Protein AF-A0AAW1PS30-F1 (afdb_monomer_lite)

Structure (mmCIF, N/CA/C/O backbone):
data_AF-A0AAW1PS30-F1
#
_entry.id   AF-A0AAW1PS30-F1
#
loop_
_atom_site.group_PDB
_atom_site.id
_atom_site.type_symbol
_atom_site.label_atom_id
_atom_site.label_alt_id
_atom_site.label_comp_id
_atom_site.label_asym_id
_atom_site.label_entity_id
_atom_site.label_seq_id
_atom_site.pdbx_PDB_ins_code
_atom_site.Cartn_x
_atom_site.Cartn_y
_atom_site.Cartn_z
_atom_site.occupancy
_atom_site.B_iso_or_equiv
_atom_site.auth_seq_id
_atom_site.auth_comp_id
_atom_site.auth_asym_id
_atom_site.auth_atom_id
_atom_site.pdbx_PDB_model_num
ATOM 1 N N . MET A 1 1 ? 12.508 -25.067 -4.349 1.00 28.09 1 MET A N 1
ATOM 2 C CA . MET A 1 1 ? 12.758 -23.838 -5.131 1.00 28.09 1 MET A CA 1
ATOM 3 C C . MET A 1 1 ? 13.519 -22.889 -4.214 1.00 28.09 1 MET A C 1
ATOM 5 O O . MET A 1 1 ? 12.947 -22.448 -3.230 1.00 28.09 1 MET A O 1
ATOM 9 N N . TYR A 1 2 ? 14.825 -22.708 -4.427 1.00 21.11 2 TYR A N 1
ATOM 10 C CA . TYR A 1 2 ? 15.666 -21.838 -3.594 1.00 21.11 2 TYR A CA 1
ATOM 11 C C . TYR A 1 2 ? 15.658 -20.428 -4.192 1.00 21.11 2 TYR A C 1
ATOM 13 O O . TYR A 1 2 ? 16.128 -20.241 -5.312 1.00 21.11 2 TYR A O 1
ATOM 21 N N . LEU A 1 3 ? 15.124 -19.448 -3.461 1.00 23.83 3 LEU A N 1
ATOM 22 C CA . LEU A 1 3 ? 15.340 -18.033 -3.762 1.00 23.83 3 LEU A CA 1
ATOM 23 C C . LEU A 1 3 ? 16.799 -17.713 -3.404 1.00 23.83 3 LEU A C 1
ATOM 25 O O . LEU A 1 3 ? 17.162 -17.628 -2.234 1.00 23.83 3 LEU A O 1
ATOM 29 N N . SER A 1 4 ? 17.657 -17.621 -4.420 1.00 23.92 4 SER A N 1
ATOM 30 C CA . SER A 1 4 ? 19.031 -17.144 -4.270 1.00 23.92 4 SER A CA 1
ATOM 31 C C . SER A 1 4 ? 18.993 -15.650 -3.958 1.00 23.92 4 SER A C 1
ATOM 33 O O . SER A 1 4 ? 18.801 -14.831 -4.855 1.00 23.92 4 SER A O 1
ATOM 35 N N . PHE A 1 5 ? 19.182 -15.294 -2.689 1.00 35.41 5 PHE A N 1
ATOM 36 C CA . PHE A 1 5 ? 19.442 -13.921 -2.273 1.00 35.41 5 PHE A CA 1
ATOM 37 C C . PHE A 1 5 ? 20.763 -13.468 -2.895 1.00 35.41 5 PHE A C 1
ATOM 39 O O . PHE A 1 5 ? 21.781 -14.149 -2.771 1.00 35.41 5 PHE A O 1
ATOM 46 N N . GLY A 1 6 ? 20.736 -12.347 -3.612 1.00 33.53 6 GLY A N 1
ATOM 47 C CA . GLY A 1 6 ? 21.928 -11.774 -4.219 1.00 33.53 6 GLY A CA 1
ATOM 48 C C . GLY A 1 6 ? 22.946 -11.406 -3.145 1.00 33.53 6 GLY A C 1
ATOM 49 O O . GLY A 1 6 ? 22.829 -10.365 -2.508 1.00 33.53 6 GLY A O 1
ATOM 50 N N . VAL A 1 7 ? 23.963 -12.246 -2.959 1.00 33.38 7 VAL A N 1
ATOM 51 C CA . VAL A 1 7 ? 25.237 -11.799 -2.402 1.00 33.38 7 VAL A CA 1
ATOM 52 C C . VAL A 1 7 ? 25.858 -10.928 -3.486 1.00 33.38 7 VAL A C 1
ATOM 54 O O . VAL A 1 7 ? 26.242 -11.431 -4.542 1.00 33.38 7 VAL A O 1
ATOM 57 N N . PHE A 1 8 ? 25.863 -9.614 -3.264 1.00 45.59 8 PHE A N 1
ATOM 58 C CA . PHE A 1 8 ? 26.399 -8.667 -4.232 1.00 45.59 8 PHE A CA 1
ATOM 59 C C . PHE A 1 8 ? 27.866 -8.974 -4.526 1.00 45.59 8 PHE A C 1
ATOM 61 O O . PHE A 1 8 ? 28.671 -9.240 -3.631 1.00 45.59 8 PHE A O 1
ATOM 68 N N . SER A 1 9 ? 28.215 -8.904 -5.804 1.00 41.94 9 SER A N 1
ATOM 69 C CA . SER A 1 9 ? 29.601 -8.960 -6.242 1.00 41.94 9 SER A CA 1
ATOM 70 C C . SER A 1 9 ? 30.354 -7.722 -5.727 1.00 41.94 9 SER A C 1
ATOM 72 O O . SER A 1 9 ? 29.794 -6.622 -5.740 1.00 41.94 9 SER A O 1
ATOM 74 N N . PRO A 1 10 ? 31.649 -7.830 -5.372 1.00 45.53 10 PRO A N 1
ATOM 75 C CA . PRO A 1 10 ? 32.492 -6.674 -5.042 1.00 45.53 10 PRO A CA 1
ATOM 76 C C . PRO A 1 10 ? 32.489 -5.558 -6.109 1.00 45.53 10 PRO A C 1
ATOM 78 O O . PRO A 1 10 ? 32.810 -4.406 -5.811 1.00 45.53 10 PRO A O 1
ATOM 81 N N . ALA A 1 11 ? 32.127 -5.878 -7.358 1.00 47.75 11 ALA A N 1
ATOM 82 C CA . ALA A 1 11 ? 31.963 -4.902 -8.435 1.00 47.75 11 ALA A CA 1
ATOM 83 C C . ALA A 1 11 ? 30.690 -4.042 -8.281 1.00 47.75 11 ALA A C 1
ATOM 85 O O . ALA A 1 11 ? 30.723 -2.844 -8.561 1.00 47.75 11 ALA A O 1
ATOM 86 N N . GLU A 1 12 ? 29.592 -4.619 -7.785 1.00 43.44 12 GLU A N 1
ATOM 87 C CA . GLU A 1 12 ? 28.327 -3.911 -7.535 1.00 43.44 12 GLU A CA 1
ATOM 88 C C . GLU A 1 12 ? 28.461 -2.958 -6.331 1.00 43.44 12 GLU A C 1
ATOM 90 O O . GLU A 1 12 ? 27.918 -1.853 -6.347 1.00 43.44 12 GLU A O 1
ATOM 95 N N . THR A 1 13 ? 29.289 -3.315 -5.340 1.00 48.91 13 THR A N 1
ATOM 96 C CA . THR A 1 13 ? 29.645 -2.444 -4.204 1.00 48.91 13 THR A CA 1
ATOM 97 C C . THR A 1 13 ? 30.442 -1.206 -4.637 1.00 48.91 13 THR A C 1
ATOM 99 O O . THR A 1 13 ? 30.256 -0.123 -4.085 1.00 48.91 13 THR A O 1
ATOM 102 N N . LYS A 1 14 ? 31.313 -1.325 -5.650 1.00 43.19 14 LYS A N 1
ATOM 103 C CA . LYS A 1 14 ? 32.093 -0.186 -6.172 1.00 43.19 14 LYS A CA 1
ATOM 104 C C . LYS A 1 14 ? 31.244 0.797 -6.981 1.00 43.19 14 LYS A C 1
ATOM 106 O O . LYS A 1 14 ? 31.485 2.000 -6.914 1.00 43.19 14 LYS A O 1
ATOM 111 N N . LEU A 1 15 ? 30.239 0.308 -7.707 1.00 41.44 15 LEU A N 1
ATOM 112 C CA . LEU A 1 15 ? 29.324 1.151 -8.486 1.00 41.44 15 LEU A CA 1
ATOM 113 C C . LEU A 1 15 ? 28.364 1.967 -7.601 1.00 41.44 15 LEU A C 1
ATOM 115 O O . LEU A 1 15 ? 27.997 3.081 -7.981 1.00 41.44 15 LEU A O 1
ATOM 119 N N . SER A 1 16 ? 28.005 1.471 -6.407 1.00 41.38 16 SER A N 1
ATOM 120 C CA . SER A 1 16 ? 27.229 2.262 -5.435 1.00 41.38 16 SER A CA 1
ATOM 121 C C . SER A 1 16 ? 28.050 3.393 -4.804 1.00 41.38 16 SER A C 1
ATOM 123 O O . SER A 1 16 ? 27.541 4.496 -4.604 1.00 41.38 16 SER A O 1
ATOM 125 N N . GLN A 1 17 ? 29.346 3.162 -4.567 1.00 44.50 17 GLN A N 1
ATOM 126 C CA . GLN A 1 17 ? 30.264 4.162 -4.008 1.00 44.50 17 GLN A CA 1
ATOM 127 C C . GLN A 1 17 ? 30.591 5.303 -4.984 1.00 44.50 17 GLN A C 1
ATOM 129 O O . GLN A 1 17 ? 30.943 6.396 -4.552 1.00 44.50 17 GLN A O 1
ATOM 134 N N . GLN A 1 18 ? 30.443 5.077 -6.292 1.00 40.94 18 GLN A N 1
ATOM 135 C CA . GLN A 1 18 ? 30.678 6.081 -7.338 1.00 40.94 18 GLN A CA 1
ATOM 136 C C . GLN A 1 18 ? 29.423 6.890 -7.713 1.00 40.94 18 GLN A C 1
ATOM 138 O O . GLN A 1 18 ? 29.460 7.679 -8.653 1.00 40.94 18 GLN A O 1
ATOM 143 N N . GLY A 1 19 ? 28.297 6.700 -7.013 1.00 36.12 19 GLY A N 1
ATOM 144 C CA . GLY A 1 19 ? 27.058 7.450 -7.256 1.00 36.12 19 GLY A CA 1
ATOM 145 C C . GLY A 1 19 ? 26.312 7.082 -8.547 1.00 36.12 19 GLY A C 1
ATOM 146 O O . GLY A 1 19 ? 25.259 7.657 -8.814 1.00 36.12 19 GLY A O 1
ATOM 147 N N . ALA A 1 20 ? 26.812 6.113 -9.324 1.00 39.72 20 ALA A N 1
ATOM 148 C CA . ALA A 1 20 ? 26.164 5.605 -10.538 1.00 39.72 20 ALA A CA 1
ATOM 149 C C . ALA A 1 20 ? 24.974 4.680 -10.225 1.00 39.72 20 ALA A C 1
ATOM 151 O O . ALA A 1 20 ? 24.034 4.576 -11.009 1.00 39.72 20 ALA A O 1
ATOM 152 N N . ILE A 1 21 ? 24.987 4.049 -9.049 1.00 40.97 21 ILE A N 1
ATOM 153 C CA . ILE A 1 21 ? 23.851 3.333 -8.473 1.00 40.97 21 ILE A CA 1
ATOM 154 C C . ILE A 1 21 ? 23.547 4.040 -7.152 1.00 40.97 21 ILE A C 1
ATOM 156 O O . ILE A 1 21 ? 24.350 3.976 -6.222 1.00 40.97 21 ILE A O 1
ATOM 160 N N . ARG A 1 22 ? 22.411 4.752 -7.058 1.00 41.56 22 ARG A N 1
ATOM 161 C CA . ARG A 1 22 ? 21.875 5.173 -5.748 1.00 41.56 22 ARG A CA 1
ATOM 162 C C . ARG A 1 22 ? 21.875 3.919 -4.879 1.00 41.56 22 ARG A C 1
ATOM 164 O O . ARG A 1 22 ? 21.315 2.937 -5.353 1.00 41.56 22 ARG A O 1
ATOM 171 N N . GLN A 1 23 ? 22.563 3.960 -3.728 1.00 40.16 23 GLN A N 1
ATOM 172 C CA . GLN A 1 23 ? 22.696 2.896 -2.715 1.00 40.16 23 GLN A CA 1
ATOM 173 C C . GLN A 1 23 ? 21.731 1.733 -2.976 1.00 40.16 23 GLN A C 1
ATOM 175 O O . GLN A 1 23 ? 20.532 2.010 -3.007 1.00 40.16 23 GLN A O 1
ATOM 180 N N . PRO A 1 24 ? 22.193 0.482 -3.187 1.00 42.44 24 PRO A N 1
ATOM 181 C CA . PRO A 1 24 ? 21.292 -0.648 -3.324 1.00 42.44 24 PRO A CA 1
ATOM 182 C C . PRO A 1 24 ? 20.547 -0.763 -2.002 1.00 42.44 24 PRO A C 1
ATOM 184 O O . PRO A 1 24 ? 21.042 -1.297 -1.015 1.00 42.44 24 PRO A O 1
ATOM 187 N N . TRP A 1 25 ? 19.384 -0.131 -1.979 1.00 45.22 25 TRP A N 1
ATOM 188 C CA . TRP A 1 25 ? 18.424 -0.182 -0.913 1.00 45.22 25 TRP A CA 1
ATOM 189 C C . TRP A 1 25 ? 18.242 -1.650 -0.557 1.00 45.22 25 TRP A C 1
ATOM 191 O O . TRP A 1 25 ? 18.299 -2.525 -1.430 1.00 45.22 25 TRP A O 1
ATOM 201 N N . ASN A 1 26 ? 17.990 -1.920 0.712 1.00 51.62 26 ASN A N 1
ATOM 202 C CA . ASN A 1 26 ? 17.592 -3.233 1.189 1.00 51.62 26 ASN A CA 1
ATOM 203 C C . ASN A 1 26 ? 16.165 -3.549 0.665 1.00 51.62 26 ASN A C 1
ATOM 205 O O . ASN A 1 26 ? 15.255 -3.843 1.419 1.00 51.62 26 ASN A O 1
ATOM 209 N N . MET A 1 27 ? 15.911 -3.431 -0.644 1.00 52.94 27 MET A N 1
ATOM 210 C CA . MET A 1 27 ? 14.577 -3.545 -1.250 1.00 52.94 27 MET A CA 1
ATOM 211 C C . MET A 1 27 ? 14.032 -4.951 -1.075 1.00 52.94 27 MET A C 1
ATOM 213 O O . MET A 1 27 ? 12.838 -5.129 -0.888 1.00 52.94 27 MET A O 1
ATOM 217 N N . GLY A 1 28 ? 14.929 -5.942 -1.013 1.00 56.94 28 GLY A N 1
ATOM 218 C CA . GLY A 1 28 ? 14.573 -7.288 -0.590 1.00 56.94 28 GLY A CA 1
ATOM 219 C C . GLY A 1 28 ? 13.881 -7.314 0.776 1.00 56.94 28 GLY A C 1
ATOM 220 O O . GLY A 1 28 ? 12.934 -8.074 0.933 1.00 56.94 28 GLY A O 1
ATOM 221 N N . SER A 1 29 ? 14.284 -6.482 1.747 1.00 64.56 29 SER A N 1
ATOM 222 C CA . SER A 1 29 ? 13.591 -6.428 3.040 1.00 64.56 29 SER A CA 1
ATOM 223 C C . SER A 1 29 ? 12.258 -5.688 2.963 1.00 64.56 29 SER A C 1
ATOM 225 O O . SER A 1 29 ? 11.321 -6.152 3.598 1.00 64.56 29 SER A O 1
ATOM 227 N N . HIS A 1 30 ? 12.142 -4.624 2.161 1.00 76.00 30 HIS A N 1
ATOM 228 C CA . HIS A 1 30 ? 10.893 -3.860 1.999 1.00 76.00 30 HIS A CA 1
ATOM 229 C C . HIS A 1 30 ? 9.725 -4.762 1.563 1.00 76.00 30 HIS A C 1
ATOM 231 O O . HIS A 1 30 ? 8.710 -4.875 2.251 1.00 76.00 30 HIS A O 1
ATOM 237 N N . PHE A 1 31 ? 9.927 -5.554 0.503 1.00 77.75 31 PHE A N 1
ATOM 238 C CA . PHE A 1 31 ? 8.901 -6.490 0.027 1.00 77.75 31 PHE A CA 1
ATOM 239 C C . PHE A 1 31 ? 8.551 -7.555 1.058 1.00 77.75 31 PHE A C 1
ATOM 241 O O . PHE A 1 31 ? 7.385 -7.900 1.241 1.00 77.75 31 PHE A O 1
ATOM 248 N N . LEU A 1 32 ? 9.567 -8.109 1.724 1.00 80.88 32 LEU A N 1
ATOM 249 C CA . LEU A 1 32 ? 9.374 -9.186 2.690 1.00 80.88 32 LEU A CA 1
ATOM 250 C C . LEU A 1 32 ? 8.631 -8.702 3.934 1.00 80.88 32 LEU A C 1
ATOM 252 O O . LEU A 1 32 ? 7.855 -9.466 4.507 1.00 80.88 32 LEU A O 1
ATOM 256 N N . LEU A 1 33 ? 8.838 -7.452 4.338 1.00 81.56 33 LEU A N 1
ATOM 257 C CA . LEU A 1 33 ? 8.163 -6.849 5.478 1.00 81.56 33 LEU A CA 1
ATOM 258 C C . LEU A 1 33 ? 6.701 -6.523 5.151 1.00 81.56 33 LEU A C 1
ATOM 260 O O . LEU A 1 33 ? 5.825 -6.938 5.915 1.00 81.56 33 LEU A O 1
ATOM 264 N N . ALA A 1 34 ? 6.412 -5.932 3.985 1.00 85.62 34 ALA A N 1
ATOM 265 C CA . ALA A 1 34 ? 5.036 -5.739 3.514 1.00 85.62 34 ALA A CA 1
ATOM 266 C C . ALA A 1 34 ? 4.287 -7.082 3.371 1.00 85.62 34 ALA A C 1
ATOM 268 O O . ALA A 1 34 ? 3.163 -7.242 3.854 1.00 85.62 34 ALA A O 1
ATOM 269 N N . CYS A 1 35 ? 4.940 -8.106 2.808 1.00 88.94 35 CYS A N 1
ATOM 270 C CA . CYS A 1 35 ? 4.378 -9.457 2.703 1.00 88.94 35 CYS A CA 1
ATOM 271 C C . CYS A 1 35 ? 4.168 -10.122 4.065 1.00 88.94 35 CYS A C 1
ATOM 273 O O . CYS A 1 35 ? 3.151 -10.778 4.285 1.00 88.94 35 CYS A O 1
ATOM 275 N N . GLY A 1 36 ? 5.114 -9.958 4.991 1.00 89.75 36 GLY A N 1
ATOM 276 C CA . GLY A 1 36 ? 5.000 -10.456 6.358 1.00 89.75 36 GLY A CA 1
ATOM 277 C C . GLY A 1 36 ? 3.844 -9.799 7.113 1.00 89.75 36 GLY A C 1
ATOM 278 O O . GLY A 1 36 ? 3.105 -10.483 7.824 1.00 89.75 36 GLY A O 1
ATOM 279 N N . CYS A 1 37 ? 3.646 -8.494 6.916 1.00 91.12 37 CYS A N 1
ATOM 280 C CA . CYS A 1 37 ? 2.487 -7.769 7.424 1.00 91.12 37 CYS A CA 1
ATOM 281 C C . CYS A 1 37 ? 1.183 -8.345 6.860 1.00 91.12 37 CYS A C 1
ATOM 283 O O . CYS A 1 37 ? 0.300 -8.713 7.636 1.00 91.12 37 CYS A O 1
ATOM 285 N N . LEU A 1 38 ? 1.095 -8.522 5.537 1.00 92.94 38 LEU A N 1
ATOM 286 C CA . LEU A 1 38 ? -0.082 -9.090 4.878 1.00 92.94 38 LEU A CA 1
ATOM 287 C C . LEU A 1 38 ? -0.392 -10.511 5.349 1.00 92.94 38 LEU A C 1
ATOM 289 O O . LEU A 1 38 ? -1.539 -10.804 5.674 1.00 92.94 38 LEU A O 1
ATOM 293 N N . LEU A 1 39 ? 0.616 -11.378 5.463 1.00 92.94 39 LEU A N 1
ATOM 294 C CA . LEU A 1 39 ? 0.454 -12.732 6.002 1.00 92.94 39 LEU A CA 1
ATOM 295 C C . LEU A 1 39 ? -0.157 -12.708 7.409 1.00 92.94 39 LEU A C 1
ATOM 297 O O . LEU A 1 39 ? -1.097 -13.448 7.691 1.00 92.94 39 LEU A O 1
ATOM 301 N N . ARG A 1 40 ? 0.332 -11.825 8.287 1.00 91.88 40 ARG A N 1
ATOM 302 C CA . ARG A 1 40 ? -0.212 -11.647 9.646 1.00 91.88 40 ARG A CA 1
ATOM 303 C C . ARG A 1 40 ? -1.592 -10.995 9.660 1.00 91.88 40 ARG A C 1
ATOM 305 O O . ARG A 1 40 ? -2.328 -11.153 10.633 1.00 91.88 40 ARG A O 1
ATOM 312 N N . ALA A 1 41 ? -1.926 -10.249 8.614 1.00 91.38 41 ALA A N 1
ATOM 313 C CA . ALA A 1 41 ? -3.221 -9.615 8.436 1.00 91.38 41 ALA A CA 1
ATOM 314 C C . ALA A 1 41 ? -4.261 -10.526 7.758 1.00 91.38 41 ALA A C 1
ATOM 316 O O . ALA A 1 41 ? -5.360 -10.063 7.465 1.00 91.38 41 ALA A O 1
ATOM 317 N N . ASN A 1 42 ? -3.941 -11.809 7.529 1.00 89.88 42 ASN A N 1
ATOM 318 C CA . ASN A 1 42 ? -4.750 -12.751 6.743 1.00 89.88 42 ASN A CA 1
ATOM 319 C C . ASN A 1 42 ? -5.022 -12.261 5.309 1.00 89.88 42 ASN A C 1
ATOM 321 O O . ASN A 1 42 ? -6.084 -12.518 4.740 1.00 89.88 42 ASN A O 1
ATOM 325 N N . GLY A 1 43 ? -4.058 -11.551 4.724 1.00 88.62 43 GLY A N 1
ATOM 326 C CA . GLY A 1 43 ? -4.079 -11.167 3.322 1.00 88.62 43 GLY A CA 1
ATOM 327 C C . GLY A 1 43 ? -4.153 -12.394 2.416 1.00 88.62 43 GLY A C 1
ATOM 328 O O . GLY A 1 43 ? -3.600 -13.458 2.709 1.00 88.62 43 GLY A O 1
ATOM 329 N N . THR A 1 44 ? -4.852 -12.248 1.296 1.00 89.62 44 THR A N 1
ATOM 330 C CA . THR A 1 44 ? -4.952 -13.318 0.298 1.00 89.62 44 THR A CA 1
ATOM 331 C C . THR A 1 44 ? -3.591 -13.612 -0.339 1.00 89.62 44 THR A C 1
ATOM 333 O O . THR A 1 44 ? -2.715 -12.748 -0.407 1.00 89.62 44 THR A O 1
ATOM 336 N N . ALA A 1 45 ? -3.419 -14.821 -0.883 1.00 88.69 45 ALA A N 1
ATOM 337 C CA . ALA A 1 45 ? -2.209 -15.171 -1.632 1.00 88.69 45 ALA A CA 1
ATOM 338 C C . ALA A 1 45 ? -1.947 -14.204 -2.803 1.00 88.69 45 ALA A C 1
ATOM 340 O O . ALA A 1 45 ? -0.796 -13.885 -3.090 1.00 88.69 45 ALA A O 1
ATOM 341 N N . ILE A 1 46 ? -3.016 -13.698 -3.431 1.00 84.69 46 ILE A N 1
ATOM 342 C CA . ILE A 1 46 ? -2.936 -12.683 -4.486 1.00 84.69 46 ILE A CA 1
ATOM 343 C C . ILE A 1 46 ? -2.380 -11.371 -3.924 1.00 84.69 46 ILE A C 1
ATOM 345 O O . ILE A 1 46 ? -1.422 -10.857 -4.482 1.00 84.69 46 ILE A O 1
ATOM 349 N N . ALA A 1 47 ? -2.898 -10.867 -2.799 1.00 86.75 47 ALA A N 1
ATOM 350 C CA . ALA A 1 47 ? -2.384 -9.646 -2.164 1.00 86.75 47 ALA A CA 1
ATOM 351 C C . ALA A 1 47 ? -0.895 -9.753 -1.803 1.00 86.75 47 ALA A C 1
ATOM 353 O O . ALA A 1 47 ? -0.125 -8.830 -2.041 1.00 86.75 47 ALA A O 1
ATOM 354 N N . ILE A 1 48 ? -0.471 -10.904 -1.279 1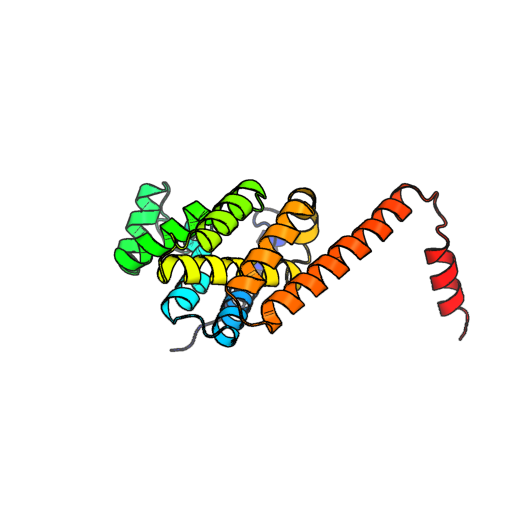.00 89.94 48 ILE A N 1
ATOM 355 C CA . ILE A 1 48 ? 0.938 -11.155 -0.944 1.00 89.94 48 ILE A CA 1
ATOM 356 C C . ILE A 1 48 ? 1.801 -11.181 -2.211 1.00 89.94 48 ILE A C 1
ATOM 358 O O . ILE A 1 48 ? 2.873 -10.583 -2.245 1.00 89.94 48 ILE A O 1
ATOM 362 N N . ALA A 1 49 ? 1.337 -11.845 -3.271 1.00 88.12 49 ALA A N 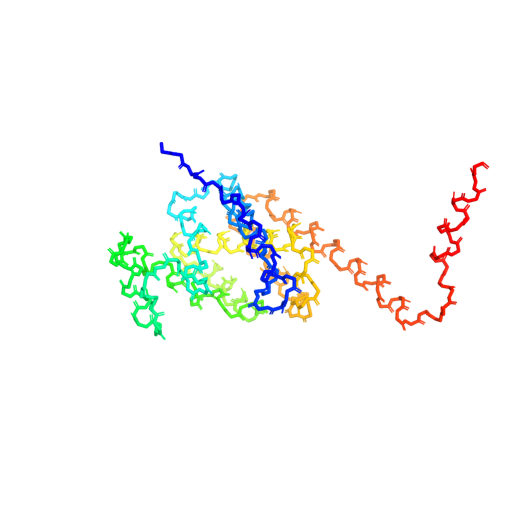1
ATOM 363 C CA . ALA A 1 49 ? 2.045 -11.865 -4.546 1.00 88.12 49 ALA A CA 1
ATOM 364 C C . ALA A 1 49 ? 2.141 -10.464 -5.173 1.00 88.12 49 ALA A C 1
ATOM 366 O O . ALA A 1 49 ? 3.191 -10.109 -5.703 1.00 88.12 49 ALA A O 1
ATOM 367 N N . LEU A 1 50 ? 1.084 -9.652 -5.076 1.00 86.50 50 LEU A N 1
ATOM 368 C CA . LEU A 1 50 ? 1.097 -8.254 -5.508 1.00 86.50 50 LEU A CA 1
ATOM 369 C C . LEU A 1 50 ? 2.111 -7.442 -4.699 1.00 86.50 50 LEU A C 1
ATOM 371 O O . LEU A 1 50 ? 2.908 -6.727 -5.293 1.00 86.50 50 LEU A O 1
ATOM 375 N N . ALA A 1 51 ? 2.167 -7.611 -3.376 1.00 86.19 51 ALA A N 1
ATOM 376 C CA . ALA A 1 51 ? 3.137 -6.920 -2.526 1.00 86.19 51 ALA A CA 1
ATOM 377 C C . ALA A 1 51 ? 4.593 -7.253 -2.877 1.00 86.19 51 ALA A C 1
ATOM 379 O O . ALA A 1 51 ? 5.434 -6.356 -2.875 1.00 86.19 51 ALA A O 1
ATOM 380 N N . LEU A 1 52 ? 4.892 -8.498 -3.264 1.00 86.06 52 LEU A N 1
ATOM 381 C CA . LEU A 1 52 ? 6.219 -8.868 -3.780 1.00 86.06 52 LEU A CA 1
ATOM 382 C C . LEU A 1 52 ? 6.568 -8.175 -5.101 1.00 86.06 52 LEU A C 1
ATOM 384 O O . LEU A 1 52 ? 7.747 -8.017 -5.414 1.00 86.06 52 LEU A O 1
ATOM 388 N N . MET A 1 53 ? 5.556 -7.818 -5.890 1.00 85.44 53 MET A N 1
ATOM 389 C CA . MET A 1 53 ? 5.714 -7.395 -7.277 1.00 85.44 53 MET A CA 1
ATOM 390 C C . MET A 1 53 ? 5.363 -5.930 -7.520 1.00 85.44 53 MET A C 1
ATOM 392 O O . MET A 1 53 ? 5.557 -5.483 -8.638 1.00 85.44 53 MET A O 1
ATOM 396 N N . HIS A 1 54 ? 4.875 -5.163 -6.545 1.00 83.19 54 HIS A N 1
ATOM 397 C CA . HIS A 1 54 ? 4.340 -3.814 -6.789 1.00 83.19 54 HIS A CA 1
ATOM 398 C C . HIS A 1 54 ? 5.371 -2.874 -7.432 1.00 83.19 54 HIS A C 1
ATOM 400 O O . HIS A 1 54 ? 5.148 -2.259 -8.470 1.00 83.19 54 HIS A O 1
ATOM 406 N N . THR A 1 55 ? 6.628 -2.946 -7.011 1.00 76.44 55 THR A N 1
ATOM 407 C CA . THR A 1 55 ? 7.685 -2.151 -7.649 1.00 76.44 55 THR A CA 1
ATOM 408 C C . THR A 1 55 ? 8.113 -2.628 -9.046 1.00 76.44 55 THR A C 1
ATOM 410 O O . THR A 1 55 ? 9.057 -2.076 -9.615 1.00 76.44 55 THR A O 1
ATOM 413 N N . ALA A 1 56 ? 7.454 -3.637 -9.623 1.00 74.75 56 ALA A N 1
ATOM 414 C CA . ALA A 1 56 ? 7.627 -4.101 -11.004 1.00 74.75 56 ALA A CA 1
ATOM 415 C C . ALA A 1 56 ? 7.598 -2.955 -12.026 1.00 74.75 56 ALA A C 1
ATOM 417 O O . ALA A 1 56 ? 8.259 -3.020 -13.070 1.00 74.75 56 ALA A O 1
ATOM 418 N N . TYR A 1 57 ? 6.849 -1.893 -11.727 1.00 72.00 57 TYR A N 1
ATOM 419 C CA . TYR A 1 57 ? 6.740 -0.726 -12.593 1.00 72.00 57 TYR A CA 1
ATOM 420 C C . TYR A 1 57 ? 7.916 0.256 -12.483 1.00 72.00 57 TYR A C 1
ATOM 422 O O . TYR A 1 57 ? 8.158 1.014 -13.421 1.00 72.00 57 TYR A O 1
ATOM 430 N N . TYR A 1 58 ? 8.718 0.196 -11.417 1.00 68.12 58 TYR A N 1
ATOM 431 C CA . TYR A 1 58 ? 9.776 1.184 -11.151 1.00 68.12 58 TYR A CA 1
ATOM 432 C C . TYR A 1 58 ? 11.178 0.596 -11.018 1.00 68.12 58 TYR A C 1
ATOM 434 O O . TYR A 1 58 ? 12.158 1.342 -11.078 1.00 68.12 58 TYR A O 1
ATOM 442 N N . MET A 1 59 ? 11.308 -0.721 -10.842 1.00 66.25 59 MET A N 1
ATOM 443 C CA . MET A 1 59 ? 12.618 -1.351 -10.707 1.00 66.25 59 MET A CA 1
ATOM 444 C C . MET A 1 59 ? 13.245 -1.724 -12.047 1.00 66.25 59 MET A C 1
ATOM 446 O O . MET A 1 59 ? 12.564 -2.228 -12.943 1.00 66.25 59 MET A O 1
ATOM 450 N N . PRO A 1 60 ? 14.570 -1.535 -12.186 1.00 59.28 60 PRO A N 1
ATOM 451 C CA . PRO A 1 60 ? 15.291 -2.003 -13.353 1.00 59.28 60 PRO A CA 1
ATOM 452 C C . PRO A 1 60 ? 15.285 -3.534 -13.380 1.00 59.28 60 PRO A C 1
ATOM 454 O O . PRO A 1 60 ? 15.903 -4.203 -12.550 1.00 59.28 60 PRO A O 1
ATOM 457 N N . TRP A 1 61 ? 14.598 -4.093 -14.370 1.00 65.56 61 TRP A N 1
ATOM 458 C CA . TRP A 1 61 ? 14.593 -5.525 -14.630 1.00 65.56 61 TRP A CA 1
ATOM 459 C C . TRP A 1 61 ? 15.955 -5.981 -15.150 1.00 65.56 61 TRP A C 1
ATOM 461 O O . TRP A 1 61 ? 16.494 -5.412 -16.102 1.00 65.56 61 TRP A O 1
ATOM 471 N N . ARG A 1 62 ? 16.495 -7.063 -14.577 1.00 66.19 62 ARG A N 1
ATOM 472 C CA . ARG A 1 62 ? 17.678 -7.752 -15.116 1.00 66.19 62 ARG A CA 1
ATOM 473 C C . ARG A 1 62 ? 17.276 -8.592 -16.335 1.00 66.19 62 ARG A C 1
ATOM 475 O O . ARG A 1 62 ? 17.242 -9.815 -16.270 1.00 66.19 62 ARG A O 1
ATOM 482 N N . THR A 1 63 ? 16.943 -7.928 -17.437 1.00 65.62 63 THR A N 1
ATOM 483 C CA . THR A 1 63 ? 16.646 -8.547 -18.738 1.00 65.62 63 THR A CA 1
ATOM 484 C C . THR A 1 63 ? 17.570 -7.967 -19.817 1.00 65.62 63 THR A C 1
ATOM 486 O O . THR A 1 63 ? 17.910 -6.784 -19.739 1.00 65.62 63 THR A O 1
ATOM 489 N N . PRO A 1 64 ? 17.981 -8.753 -20.835 1.00 67.50 64 PRO A N 1
ATOM 490 C CA . PRO A 1 64 ? 18.783 -8.256 -21.959 1.00 67.50 64 PRO A CA 1
ATOM 491 C C . PRO A 1 64 ? 18.116 -7.118 -22.745 1.00 67.50 64 PRO A C 1
ATOM 493 O O . PRO A 1 64 ? 18.785 -6.392 -23.476 1.00 67.50 64 PRO A O 1
ATOM 496 N N . SER A 1 65 ? 16.793 -6.977 -22.642 1.00 75.56 65 SER A N 1
ATOM 497 C CA . SER A 1 65 ? 16.020 -5.943 -23.334 1.00 75.56 65 SER A CA 1
ATOM 498 C C . SER A 1 65 ? 14.907 -5.431 -22.416 1.00 75.56 65 SER A C 1
ATOM 500 O O . SER A 1 65 ? 13.778 -5.921 -22.495 1.00 75.56 65 SER A O 1
ATOM 502 N N . PRO A 1 66 ? 15.216 -4.501 -21.490 1.00 74.25 66 PRO A N 1
ATOM 503 C CA . PRO A 1 66 ? 14.224 -3.973 -20.565 1.00 74.25 66 PRO A CA 1
ATOM 504 C C . PRO A 1 66 ? 13.160 -3.171 -21.318 1.00 74.25 66 PRO A C 1
ATOM 506 O O . PRO A 1 66 ? 13.493 -2.453 -22.266 1.00 74.25 66 PRO A O 1
ATOM 509 N N . PRO A 1 67 ? 11.880 -3.276 -20.921 1.00 79.75 67 PRO A N 1
ATOM 510 C CA . PRO A 1 67 ? 10.833 -2.465 -21.518 1.00 79.75 67 PRO A CA 1
ATOM 511 C C . PRO A 1 67 ? 11.129 -0.978 -21.278 1.00 79.75 67 PRO A C 1
ATOM 513 O O . PRO A 1 67 ? 11.398 -0.558 -20.157 1.00 79.75 67 PRO A O 1
ATOM 516 N N . THR A 1 68 ? 11.088 -0.178 -22.344 1.00 82.44 68 THR A N 1
ATOM 517 C CA . THR A 1 68 ? 11.427 1.259 -22.312 1.00 82.44 68 THR A CA 1
ATOM 518 C C . THR A 1 68 ? 10.206 2.175 -22.278 1.00 82.44 68 THR A C 1
ATOM 520 O O . THR A 1 68 ? 10.343 3.392 -22.187 1.00 82.44 68 THR A O 1
ATOM 523 N N . THR A 1 69 ? 9.004 1.606 -22.366 1.00 85.75 69 THR A N 1
ATOM 524 C CA . THR A 1 69 ? 7.737 2.338 -22.287 1.00 85.75 69 THR A CA 1
ATOM 525 C C . THR A 1 69 ? 6.812 1.648 -21.301 1.00 85.75 69 THR A C 1
ATOM 527 O O . THR A 1 69 ? 6.879 0.428 -21.143 1.00 85.75 69 THR A O 1
ATOM 530 N N . LEU A 1 70 ? 5.894 2.410 -20.705 1.00 83.12 70 LEU A N 1
ATOM 531 C CA . LEU A 1 70 ? 4.893 1.861 -19.795 1.00 83.12 70 LEU A CA 1
ATOM 532 C C . LEU A 1 70 ? 4.048 0.770 -20.472 1.00 83.12 70 LEU A C 1
ATOM 534 O O . LEU A 1 70 ? 3.845 -0.291 -19.898 1.00 83.12 70 LEU A O 1
ATOM 538 N N . CYS A 1 71 ? 3.619 0.972 -21.722 1.00 87.88 71 CYS A N 1
ATOM 539 C CA . CYS A 1 71 ? 2.856 -0.039 -22.462 1.00 87.88 71 CYS A CA 1
ATOM 540 C C . CYS A 1 71 ? 3.659 -1.328 -22.697 1.00 87.88 71 CYS A C 1
ATOM 542 O O . CYS A 1 71 ? 3.114 -2.423 -22.564 1.00 87.88 71 CYS A O 1
ATOM 544 N N . ALA A 1 72 ? 4.949 -1.213 -23.036 1.00 87.62 72 ALA A N 1
ATOM 545 C CA . ALA A 1 72 ? 5.823 -2.376 -23.185 1.00 87.62 72 ALA A CA 1
ATOM 546 C C . ALA A 1 72 ? 6.061 -3.082 -21.843 1.00 87.62 72 ALA A C 1
ATOM 548 O O . ALA A 1 72 ? 6.137 -4.304 -21.810 1.00 87.62 72 ALA A O 1
ATOM 549 N N . GLN A 1 73 ? 6.139 -2.327 -20.747 1.00 86.31 73 GLN A N 1
ATOM 550 C CA . GLN A 1 73 ? 6.316 -2.862 -19.400 1.00 86.31 73 GLN A CA 1
ATOM 551 C C . GLN A 1 73 ? 5.074 -3.605 -18.915 1.00 86.31 73 GLN A C 1
ATOM 553 O O . GLN A 1 73 ? 5.195 -4.742 -18.475 1.00 86.31 73 GLN A O 1
ATOM 558 N N . ARG A 1 74 ? 3.885 -3.017 -19.091 1.00 89.12 74 ARG A N 1
ATOM 559 C CA . ARG A 1 74 ? 2.595 -3.676 -18.842 1.00 89.12 74 ARG A CA 1
ATOM 560 C C . ARG A 1 74 ? 2.488 -4.992 -19.610 1.00 89.12 74 ARG A C 1
ATOM 562 O O . ARG A 1 74 ? 2.252 -6.036 -19.015 1.00 89.12 74 ARG A O 1
ATOM 569 N N . ARG A 1 75 ? 2.761 -4.973 -20.921 1.00 90.62 75 ARG A N 1
ATOM 570 C CA . ARG A 1 75 ? 2.753 -6.194 -21.745 1.00 90.62 75 ARG A CA 1
ATOM 571 C C . ARG A 1 75 ? 3.757 -7.230 -21.241 1.00 90.62 75 ARG A C 1
ATOM 573 O O . ARG A 1 75 ? 3.402 -8.388 -21.093 1.00 90.62 75 ARG A O 1
ATOM 580 N N . TRP A 1 76 ? 4.978 -6.809 -20.924 1.00 88.56 76 TRP A N 1
ATOM 581 C CA . TRP A 1 76 ? 6.003 -7.707 -20.402 1.00 88.56 76 TRP A CA 1
ATOM 582 C C . TRP A 1 76 ? 5.576 -8.370 -19.081 1.00 88.56 76 TRP A C 1
ATOM 584 O O . TRP A 1 76 ? 5.773 -9.572 -18.922 1.00 88.56 76 TRP A O 1
ATOM 594 N N . ILE A 1 77 ? 4.951 -7.630 -18.157 1.00 87.81 77 ILE A N 1
ATOM 595 C CA . ILE A 1 77 ? 4.418 -8.185 -16.901 1.00 87.81 77 ILE A CA 1
ATOM 596 C C . ILE A 1 77 ? 3.292 -9.186 -17.193 1.00 87.81 77 ILE A C 1
ATOM 598 O O . ILE A 1 77 ? 3.324 -10.299 -16.667 1.00 87.81 77 ILE A O 1
ATOM 602 N N . ALA A 1 78 ? 2.339 -8.828 -18.060 1.00 91.19 78 ALA A N 1
ATOM 603 C CA . ALA A 1 78 ? 1.233 -9.706 -18.447 1.00 91.19 78 ALA A CA 1
ATOM 604 C C . ALA A 1 78 ? 1.715 -11.014 -19.100 1.00 91.19 78 ALA A C 1
ATOM 606 O O . ALA A 1 78 ? 1.182 -12.079 -18.792 1.00 91.19 78 ALA A O 1
ATOM 607 N N . ASP A 1 79 ? 2.747 -10.939 -19.948 1.00 90.44 79 ASP A N 1
ATOM 608 C CA . ASP A 1 79 ? 3.330 -12.089 -20.647 1.00 90.44 79 ASP A CA 1
ATOM 609 C C . ASP A 1 79 ? 4.102 -13.031 -19.699 1.00 90.44 79 ASP A C 1
ATOM 611 O O . ASP A 1 79 ? 4.179 -14.232 -19.958 1.00 90.44 79 ASP A O 1
ATOM 615 N N . ASN A 1 80 ? 4.691 -12.510 -18.612 1.00 87.31 8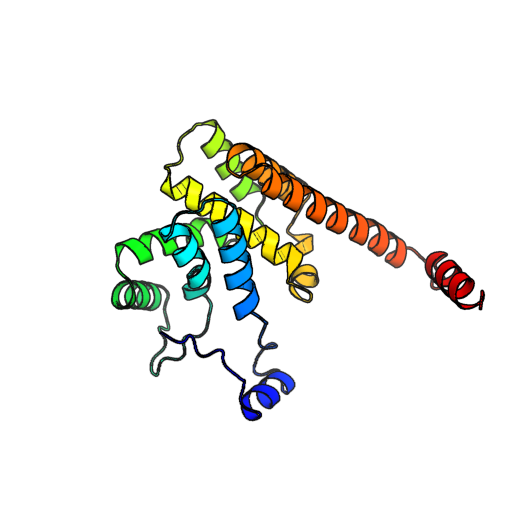0 ASN A N 1
ATOM 616 C CA . ASN A 1 80 ? 5.503 -13.298 -17.668 1.00 87.31 80 ASN A CA 1
ATOM 617 C C . ASN A 1 80 ? 4.732 -13.786 -16.432 1.00 87.31 80 ASN A C 1
ATOM 619 O O . ASN A 1 80 ? 5.156 -14.756 -15.805 1.00 87.31 80 ASN A O 1
ATOM 623 N N . LEU A 1 81 ? 3.642 -13.114 -16.056 1.00 85.88 81 LEU A N 1
ATOM 624 C CA . LEU A 1 81 ? 2.799 -13.485 -14.918 1.00 85.88 81 LEU A CA 1
ATOM 625 C C . LEU A 1 81 ? 1.456 -14.010 -15.425 1.00 85.88 81 LEU A C 1
ATOM 627 O O . LEU A 1 81 ? 1.317 -15.212 -15.616 1.00 85.88 81 LEU A O 1
ATOM 631 N N . THR A 1 82 ? 0.488 -13.116 -15.636 1.00 88.50 82 THR A N 1
ATOM 632 C CA . THR A 1 82 ? -0.780 -13.309 -16.362 1.00 88.50 82 THR A CA 1
ATOM 633 C C . THR A 1 82 ? -1.407 -11.928 -16.629 1.00 88.50 82 THR A C 1
ATOM 635 O O . THR A 1 82 ? -1.097 -10.985 -15.891 1.00 88.50 82 THR A O 1
ATOM 638 N N . PRO A 1 83 ? -2.321 -11.785 -17.609 1.00 92.00 83 PRO A N 1
ATOM 639 C CA . PRO A 1 83 ? -3.081 -10.548 -17.808 1.00 92.00 83 PRO A CA 1
ATOM 640 C C . PRO A 1 83 ? -3.881 -10.109 -16.571 1.00 92.00 83 PRO A C 1
ATOM 642 O O . PRO A 1 83 ? -3.818 -8.944 -16.197 1.00 92.00 83 PRO A O 1
ATOM 645 N N . ASP A 1 84 ? -4.556 -11.039 -15.890 1.00 90.31 84 ASP A N 1
ATOM 646 C CA . ASP A 1 84 ? -5.378 -10.725 -14.711 1.00 90.31 84 ASP A CA 1
ATOM 647 C C . ASP A 1 84 ? -4.527 -10.210 -13.542 1.00 90.31 84 ASP A C 1
ATOM 649 O O . ASP A 1 84 ? -4.897 -9.263 -12.849 1.00 90.31 84 ASP A O 1
ATOM 653 N N . PHE A 1 85 ? -3.350 -10.808 -13.324 1.00 89.25 85 PHE A N 1
ATOM 654 C CA . PHE A 1 85 ? -2.424 -10.333 -12.299 1.00 89.25 85 PHE A CA 1
ATOM 655 C C . PHE A 1 85 ? -1.878 -8.943 -12.638 1.00 89.25 85 PHE A C 1
ATOM 657 O O . PHE A 1 85 ? -1.786 -8.090 -11.757 1.00 89.25 85 PHE A O 1
ATOM 664 N N . GLU A 1 86 ? -1.532 -8.708 -13.908 1.00 92.00 86 GLU A N 1
ATOM 665 C CA . GLU A 1 86 ? -1.083 -7.398 -14.383 1.00 92.00 86 GLU A CA 1
ATOM 666 C C . GLU A 1 86 ? -2.146 -6.326 -14.174 1.00 92.00 86 GLU A C 1
ATOM 668 O O . GLU A 1 86 ? -1.815 -5.242 -13.711 1.00 92.00 86 GLU A O 1
ATOM 673 N N . GLU A 1 87 ? -3.413 -6.628 -14.454 1.00 91.38 87 GLU A N 1
ATOM 674 C CA . GLU A 1 87 ? -4.506 -5.677 -14.280 1.00 91.38 87 GLU A CA 1
ATOM 675 C C . GLU A 1 87 ? -4.657 -5.249 -12.815 1.00 91.38 87 GLU A C 1
ATOM 677 O O . GLU A 1 87 ? -4.779 -4.057 -12.519 1.00 91.38 87 GLU A O 1
ATOM 682 N N . VAL A 1 88 ? -4.598 -6.203 -11.882 1.00 90.44 88 VAL A N 1
ATOM 683 C CA . VAL A 1 88 ? -4.706 -5.908 -10.447 1.00 90.44 88 VAL A CA 1
ATOM 684 C C . VAL A 1 88 ? -3.468 -5.165 -9.934 1.00 90.44 88 VAL A C 1
ATOM 686 O O . VAL A 1 88 ? -3.603 -4.219 -9.157 1.00 90.44 88 VAL A O 1
ATOM 689 N N . LEU A 1 89 ? -2.273 -5.540 -10.396 1.00 88.81 89 LEU A N 1
ATOM 690 C CA . LEU A 1 89 ? -1.029 -4.840 -10.073 1.00 88.81 89 LEU A CA 1
ATOM 691 C C . LEU A 1 89 ? -1.051 -3.403 -10.597 1.00 88.81 89 LEU A C 1
ATOM 693 O O . LEU A 1 89 ? -0.762 -2.466 -9.862 1.00 88.81 89 LEU A O 1
ATOM 697 N N . TRP A 1 90 ? -1.471 -3.213 -11.845 1.00 88.94 90 TRP A N 1
ATOM 698 C CA . TRP A 1 90 ? -1.631 -1.897 -12.449 1.00 88.94 90 TRP A CA 1
ATOM 699 C C . TRP A 1 90 ? -2.638 -1.045 -11.683 1.00 88.94 90 TRP A C 1
ATOM 701 O O . TRP A 1 90 ? -2.423 0.147 -11.477 1.00 88.94 90 TRP A O 1
ATOM 711 N N . ARG A 1 91 ? -3.739 -1.648 -11.229 1.00 87.62 91 ARG A N 1
ATOM 712 C CA . ARG A 1 91 ? -4.725 -0.954 -10.405 1.00 87.62 91 ARG A CA 1
ATOM 713 C C . ARG A 1 91 ? -4.134 -0.491 -9.078 1.00 87.62 91 ARG A C 1
ATOM 715 O O . ARG A 1 91 ? -4.412 0.638 -8.681 1.00 87.62 91 ARG A O 1
ATOM 722 N N . PHE A 1 92 ? -3.331 -1.328 -8.420 1.00 86.44 92 PHE A N 1
ATOM 723 C CA . PHE A 1 92 ? -2.583 -0.915 -7.235 1.00 86.44 92 PHE A CA 1
ATOM 724 C C . PHE A 1 92 ? -1.692 0.288 -7.559 1.00 86.44 92 PHE A C 1
ATOM 726 O O . PHE A 1 92 ? -1.811 1.315 -6.902 1.00 86.44 92 PHE A O 1
ATOM 733 N N . GLU A 1 93 ? -0.902 0.231 -8.631 1.00 82.94 93 GLU A N 1
ATOM 734 C CA . GLU A 1 93 ? -0.049 1.362 -9.007 1.00 82.94 93 GLU A CA 1
ATOM 735 C C . GLU A 1 93 ? -0.834 2.641 -9.282 1.00 82.94 93 GLU A C 1
ATOM 737 O O . GLU A 1 93 ? -0.487 3.706 -8.788 1.00 82.94 93 GLU A O 1
ATOM 742 N N . VAL A 1 94 ? -1.939 2.569 -10.019 1.00 81.25 94 VAL A N 1
ATOM 743 C CA . VAL A 1 94 ? -2.771 3.752 -10.280 1.00 81.25 94 VAL A CA 1
ATOM 744 C C . VAL A 1 94 ? -3.355 4.328 -8.990 1.00 81.25 94 VAL A C 1
ATOM 746 O O . VAL A 1 94 ? -3.529 5.539 -8.887 1.00 81.25 94 VAL A O 1
ATOM 749 N N . MET A 1 95 ? -3.662 3.483 -8.006 1.00 76.50 95 MET A N 1
ATOM 750 C CA . MET A 1 95 ? -4.154 3.944 -6.713 1.00 76.50 95 MET A CA 1
ATOM 751 C C . MET A 1 95 ? -3.022 4.573 -5.884 1.00 76.50 95 MET A C 1
ATOM 753 O O . MET A 1 95 ? -3.187 5.685 -5.391 1.00 76.50 95 MET A O 1
ATOM 757 N N . PHE A 1 96 ? -1.868 3.916 -5.761 1.00 73.81 96 PHE A N 1
ATOM 758 C CA . PHE A 1 96 ? -0.873 4.231 -4.727 1.00 73.81 96 PHE A CA 1
ATOM 759 C C . PHE A 1 96 ? 0.414 4.904 -5.241 1.00 73.81 96 PHE A C 1
ATOM 761 O O . PHE A 1 96 ? 1.130 5.527 -4.458 1.00 73.81 96 PHE A O 1
ATOM 768 N N . ALA A 1 97 ? 0.698 4.896 -6.547 1.00 66.31 97 ALA A N 1
ATOM 769 C CA . ALA A 1 97 ? 1.945 5.444 -7.102 1.00 66.31 97 ALA A CA 1
ATOM 770 C C . ALA A 1 97 ? 2.061 6.977 -7.059 1.00 66.31 97 ALA A C 1
ATOM 772 O O . ALA A 1 97 ? 3.101 7.537 -7.414 1.00 66.31 97 ALA A O 1
ATOM 773 N N . HIS A 1 98 ? 1.011 7.680 -6.633 1.00 62.00 98 HIS A N 1
ATOM 774 C CA . HIS A 1 98 ? 1.054 9.128 -6.423 1.00 62.00 98 HIS A CA 1
ATOM 775 C C . HIS A 1 98 ? 1.853 9.529 -5.170 1.00 62.00 98 HIS A C 1
ATOM 777 O O . HIS A 1 98 ? 2.114 10.717 -4.968 1.00 62.00 98 HIS A O 1
ATOM 783 N N . GLY A 1 99 ? 2.292 8.553 -4.368 1.00 65.69 99 GLY A N 1
ATOM 784 C CA . GLY A 1 99 ? 2.931 8.794 -3.082 1.00 65.69 99 GLY A CA 1
ATOM 785 C C . GLY A 1 99 ? 1.908 9.217 -2.022 1.00 65.69 99 GLY A C 1
ATOM 786 O O . GLY A 1 99 ? 0.702 9.047 -2.219 1.00 65.69 99 GLY A O 1
ATOM 787 N N . PRO A 1 100 ? 2.364 9.765 -0.884 1.00 66.38 100 PRO A N 1
ATOM 788 C CA . PRO A 1 100 ? 1.473 10.124 0.209 1.00 66.38 100 PRO A CA 1
ATOM 789 C C . PRO A 1 100 ? 0.596 11.337 -0.154 1.00 66.38 100 PRO A C 1
ATOM 791 O O . PRO A 1 100 ? 1.006 12.484 0.019 1.00 66.38 100 PRO A O 1
ATOM 794 N N . ASP A 1 101 ? -0.614 11.086 -0.666 1.00 73.75 101 ASP A N 1
ATOM 795 C CA . ASP A 1 101 ? -1.620 12.106 -0.991 1.00 73.75 101 ASP A CA 1
ATOM 796 C C . ASP A 1 101 ? -2.841 11.991 -0.053 1.00 73.75 101 ASP A C 1
ATOM 798 O O . ASP A 1 101 ? -3.611 11.026 -0.143 1.00 73.75 101 ASP A O 1
ATOM 802 N N . PRO A 1 102 ? -3.092 12.979 0.829 1.00 72.38 102 PRO A N 1
ATOM 803 C CA . PRO A 1 102 ? -4.249 12.952 1.722 1.00 72.38 102 PRO A CA 1
ATOM 804 C C . PRO A 1 102 ? -5.594 12.930 0.975 1.00 72.38 102 PRO A C 1
ATOM 806 O O . PRO A 1 102 ? -6.580 12.420 1.509 1.00 72.38 102 PRO A O 1
ATOM 809 N N . ARG A 1 103 ? -5.669 13.439 -0.264 1.00 79.12 103 ARG A N 1
ATOM 810 C CA . ARG A 1 103 ? -6.905 13.424 -1.068 1.00 79.12 103 ARG A CA 1
ATOM 811 C C . ARG A 1 103 ? -7.230 12.028 -1.589 1.00 79.12 103 ARG A C 1
ATOM 813 O O . ARG A 1 103 ? -8.406 11.654 -1.625 1.00 79.12 103 ARG A O 1
ATOM 820 N N . ALA A 1 104 ? -6.208 11.259 -1.962 1.00 80.50 104 ALA A N 1
ATOM 821 C CA . ALA A 1 104 ? -6.372 9.865 -2.359 1.00 80.50 104 ALA A CA 1
ATOM 822 C C . ALA A 1 104 ? -6.908 9.041 -1.179 1.00 80.50 104 ALA A C 1
ATOM 824 O O . ALA A 1 104 ? -7.955 8.402 -1.302 1.00 80.50 104 ALA A O 1
ATOM 825 N N . ASN A 1 105 ? -6.297 9.181 0.004 1.00 82.38 105 ASN A N 1
ATOM 826 C CA . ASN A 1 105 ? -6.758 8.500 1.217 1.00 82.38 105 ASN A CA 1
ATOM 827 C C . ASN A 1 105 ? -8.187 8.895 1.607 1.00 82.38 105 ASN A C 1
ATOM 829 O O . ASN A 1 105 ? -8.978 8.034 1.981 1.00 82.38 105 ASN A O 1
ATOM 833 N N . ALA A 1 106 ? -8.544 10.180 1.503 1.00 83.81 106 ALA A N 1
ATOM 834 C CA . ALA A 1 106 ? -9.906 10.644 1.766 1.00 83.81 106 ALA A CA 1
ATOM 835 C C . ALA A 1 106 ? -10.922 10.023 0.793 1.00 83.81 106 ALA A C 1
ATOM 837 O O . ALA A 1 106 ? -12.008 9.623 1.209 1.00 83.81 106 ALA A O 1
ATOM 838 N N . THR A 1 107 ? -10.550 9.886 -0.483 1.00 86.94 107 THR A N 1
ATOM 839 C CA . THR A 1 107 ? -11.380 9.223 -1.500 1.00 86.94 107 THR A CA 1
ATOM 840 C C . THR A 1 107 ? -11.585 7.750 -1.165 1.00 86.94 107 THR A C 1
ATOM 842 O O . THR A 1 107 ? -12.704 7.247 -1.259 1.00 86.94 107 THR A O 1
ATOM 845 N N . TRP A 1 108 ? -10.538 7.050 -0.719 1.00 88.38 108 TRP A N 1
ATOM 846 C CA . TRP A 1 108 ? -10.681 5.661 -0.283 1.00 88.38 108 TRP A CA 1
ATOM 847 C C . TRP A 1 108 ? -11.501 5.544 0.995 1.00 88.38 108 TRP A C 1
ATOM 849 O O . TRP A 1 108 ? -12.342 4.663 1.125 1.00 88.38 108 TRP A O 1
ATOM 859 N N . LEU A 1 109 ? -11.305 6.445 1.947 1.00 88.69 109 LEU A N 1
ATOM 860 C CA . LEU A 1 109 ? -12.064 6.423 3.184 1.00 88.69 109 LEU A CA 1
ATOM 861 C C . LEU A 1 109 ? -13.562 6.603 2.917 1.00 88.69 109 LEU A C 1
ATOM 863 O O . LEU A 1 109 ? -14.383 5.884 3.483 1.00 88.69 109 LEU A O 1
ATOM 867 N N . GLU A 1 110 ? -13.914 7.532 2.033 1.00 91.00 110 GLU A N 1
ATOM 868 C CA . GLU A 1 110 ? -15.296 7.733 1.616 1.00 91.00 110 GLU A CA 1
ATOM 869 C C . GLU A 1 110 ? -15.832 6.521 0.842 1.00 91.00 110 GLU A C 1
ATOM 871 O O . GLU A 1 110 ? -16.916 6.029 1.147 1.00 91.00 110 GLU A O 1
ATOM 876 N N . GLY A 1 111 ? -15.047 5.961 -0.084 1.00 89.88 111 GLY A N 1
ATOM 877 C CA . GLY A 1 111 ? -15.425 4.749 -0.811 1.00 89.88 111 GLY A CA 1
ATOM 878 C C . GLY A 1 111 ? -15.659 3.536 0.103 1.00 89.88 111 GLY A C 1
ATOM 879 O O . GLY A 1 111 ? -16.605 2.770 -0.097 1.00 89.88 111 GLY A O 1
ATOM 880 N N . MET A 1 112 ? -14.853 3.390 1.160 1.00 89.75 112 MET A N 1
ATOM 881 C CA . MET A 1 112 ? -15.042 2.371 2.196 1.00 89.75 112 MET A CA 1
ATOM 882 C C . MET A 1 112 ? -16.350 2.589 2.964 1.00 89.75 112 MET A C 1
ATOM 884 O O . MET A 1 112 ? -17.128 1.646 3.108 1.00 89.75 112 MET A O 1
ATOM 888 N N . LYS A 1 113 ? -16.639 3.826 3.392 1.00 89.75 113 LYS A N 1
ATOM 889 C CA . LYS A 1 113 ? -17.887 4.179 4.097 1.00 89.75 113 LYS A CA 1
ATOM 890 C C . LYS A 1 113 ? -19.132 3.946 3.242 1.00 89.75 113 LYS A C 1
ATOM 892 O O . LYS A 1 113 ? -20.158 3.514 3.759 1.00 89.75 113 LYS A O 1
ATOM 897 N N . GLN A 1 114 ? -19.036 4.210 1.941 1.00 92.38 114 GLN A N 1
ATOM 898 C CA . GLN A 1 114 ? -20.120 3.996 0.981 1.00 92.38 114 GLN A CA 1
ATOM 899 C C . GLN A 1 114 ? -20.269 2.528 0.551 1.00 92.38 114 GLN A C 1
ATOM 901 O O . GLN A 1 114 ? -21.243 2.186 -0.117 1.00 92.38 114 GLN A O 1
ATOM 906 N N . GLY A 1 115 ? -19.322 1.654 0.910 1.00 89.75 115 GLY A N 1
ATOM 907 C CA . GLY A 1 115 ? -19.352 0.237 0.547 1.00 89.75 115 GLY A CA 1
ATOM 908 C C . GLY A 1 115 ? -19.162 -0.031 -0.949 1.00 89.75 115 GLY A C 1
ATOM 909 O O . GLY A 1 115 ? -19.582 -1.081 -1.429 1.00 89.75 115 GLY A O 1
ATOM 910 N N . VAL A 1 116 ? -18.547 0.895 -1.695 1.00 91.69 116 VAL A N 1
ATOM 911 C CA . VAL A 1 116 ? -18.371 0.769 -3.159 1.00 91.69 116 VAL A CA 1
ATOM 912 C C . VAL A 1 116 ? -17.167 -0.086 -3.554 1.00 91.69 116 VAL A C 1
ATOM 914 O O . VAL A 1 116 ? -17.031 -0.460 -4.717 1.00 91.69 116 VAL A O 1
ATOM 917 N N . PHE A 1 117 ? -16.289 -0.398 -2.601 1.00 90.81 117 PHE A N 1
ATOM 918 C CA . PHE A 1 117 ? -15.087 -1.181 -2.852 1.00 90.81 117 PHE A CA 1
ATOM 919 C C . PHE A 1 117 ? -15.344 -2.684 -2.844 1.00 90.81 117 PHE A C 1
ATOM 921 O O . PHE A 1 117 ? -15.900 -3.240 -1.890 1.00 90.81 117 PHE A O 1
ATOM 928 N N . SER A 1 118 ? -14.867 -3.341 -3.902 1.00 91.38 118 SER A N 1
ATOM 929 C CA . SER A 1 118 ? -14.860 -4.798 -4.006 1.00 91.38 118 SER A CA 1
ATOM 930 C C . SER A 1 118 ? -13.894 -5.426 -2.994 1.00 91.38 118 SER A C 1
ATOM 932 O O . SER A 1 118 ? -13.057 -4.746 -2.395 1.00 91.38 118 SER A O 1
ATOM 934 N N . ASP A 1 119 ? -13.962 -6.744 -2.818 1.00 90.50 119 ASP A N 1
ATOM 935 C CA . ASP A 1 119 ? -13.017 -7.443 -1.944 1.00 90.50 119 ASP A CA 1
ATOM 936 C C . ASP A 1 119 ? -11.573 -7.364 -2.458 1.00 90.50 119 ASP A C 1
ATOM 938 O O . ASP A 1 119 ? -10.647 -7.289 -1.653 1.00 90.50 119 ASP A O 1
ATOM 942 N N . VAL A 1 120 ? -11.365 -7.286 -3.778 1.00 88.88 120 VAL A N 1
ATOM 943 C CA . VAL A 1 120 ? -10.033 -7.045 -4.355 1.00 88.88 120 VAL A CA 1
ATOM 944 C C . VAL A 1 120 ? -9.521 -5.667 -3.941 1.00 88.88 120 VAL A C 1
ATOM 946 O O . VAL A 1 120 ? -8.384 -5.537 -3.507 1.00 88.88 120 VAL A O 1
ATOM 949 N N . ASP A 1 121 ? -10.372 -4.647 -3.990 1.00 89.50 121 ASP A N 1
ATOM 950 C CA . ASP A 1 121 ? -10.017 -3.257 -3.673 1.00 89.50 121 ASP A CA 1
ATOM 951 C C . ASP A 1 121 ? -9.612 -3.138 -2.207 1.00 89.50 121 ASP A C 1
ATOM 953 O O . ASP A 1 121 ? -8.604 -2.524 -1.872 1.00 89.50 121 ASP A O 1
ATOM 957 N N . LYS A 1 122 ? -10.372 -3.801 -1.334 1.00 90.94 122 LYS A N 1
ATOM 958 C CA . LYS A 1 122 ? -10.064 -3.941 0.087 1.00 90.94 122 LYS A CA 1
ATOM 959 C C . LYS A 1 122 ? -8.716 -4.627 0.302 1.00 90.94 122 LYS A C 1
ATOM 961 O O . LYS A 1 122 ? -7.939 -4.185 1.137 1.00 90.94 122 LYS A O 1
ATOM 966 N N . GLN A 1 123 ? -8.390 -5.671 -0.458 1.00 90.44 123 GLN A N 1
ATOM 967 C CA . GLN A 1 123 ? -7.066 -6.296 -0.379 1.00 90.44 123 GLN A CA 1
ATOM 968 C C . GLN A 1 123 ? -5.944 -5.359 -0.856 1.00 90.44 123 GLN A C 1
ATOM 970 O O . GLN A 1 123 ? -4.886 -5.336 -0.233 1.00 90.44 123 GLN A O 1
ATOM 975 N N . LEU A 1 124 ? -6.177 -4.551 -1.897 1.00 89.62 124 LEU A N 1
ATOM 976 C CA . LEU A 1 124 ? -5.214 -3.546 -2.367 1.00 89.62 124 LEU A CA 1
ATOM 977 C C . LEU A 1 124 ? -4.982 -2.437 -1.334 1.00 89.62 124 LEU A C 1
ATOM 979 O O . LEU A 1 124 ? -3.842 -2.057 -1.082 1.00 89.62 124 LEU A O 1
ATOM 983 N N . ILE A 1 125 ? -6.046 -1.957 -0.687 1.00 90.50 125 ILE A N 1
ATOM 984 C CA . ILE A 1 125 ? -5.936 -0.973 0.395 1.00 90.50 125 ILE A CA 1
ATOM 985 C C . ILE A 1 125 ? -5.195 -1.583 1.589 1.00 90.50 125 ILE A C 1
ATOM 987 O O . ILE A 1 125 ? -4.303 -0.945 2.138 1.00 90.50 125 ILE A O 1
ATOM 991 N N . LEU A 1 126 ? -5.492 -2.830 1.968 1.00 91.75 126 LEU A N 1
ATOM 992 C CA . LEU A 1 126 ? -4.779 -3.513 3.052 1.00 91.75 126 LEU A CA 1
ATOM 993 C C . LEU A 1 126 ? -3.286 -3.683 2.737 1.00 91.75 126 LEU A C 1
ATOM 995 O O . LEU A 1 126 ? -2.445 -3.491 3.613 1.00 91.75 126 LEU A O 1
ATOM 999 N N . MET A 1 127 ? -2.959 -4.013 1.488 1.00 90.88 127 MET A N 1
ATOM 1000 C CA . MET A 1 127 ? -1.583 -4.081 1.007 1.00 90.88 127 MET A CA 1
ATOM 1001 C C . MET A 1 127 ? -0.869 -2.740 1.155 1.00 90.88 127 MET A C 1
ATOM 1003 O O . MET A 1 127 ? 0.225 -2.720 1.707 1.00 90.88 127 MET A O 1
ATOM 1007 N N . ALA A 1 128 ? -1.498 -1.634 0.765 1.00 88.31 128 ALA A N 1
ATOM 1008 C CA . ALA A 1 128 ? -0.909 -0.311 0.935 1.00 88.31 128 ALA A CA 1
ATOM 1009 C C . ALA A 1 128 ? -0.734 0.104 2.400 1.00 88.31 128 ALA A C 1
ATOM 1011 O O . ALA A 1 128 ? 0.253 0.741 2.744 1.00 88.31 128 ALA A O 1
ATOM 1012 N N . LEU A 1 129 ? -1.653 -0.283 3.291 1.00 90.00 129 LEU A N 1
ATOM 1013 C CA . LEU A 1 129 ? -1.477 -0.058 4.730 1.00 90.00 129 LEU A CA 1
ATOM 1014 C C . LEU A 1 129 ? -0.247 -0.806 5.266 1.00 90.00 129 LEU A C 1
ATOM 1016 O O . LEU A 1 129 ? 0.502 -0.269 6.078 1.00 90.00 129 LEU A O 1
ATOM 1020 N N . CYS A 1 130 ? -0.034 -2.042 4.811 1.00 89.75 130 CYS A N 1
ATOM 1021 C CA . CYS A 1 130 ? 1.148 -2.824 5.162 1.00 89.75 130 CYS A CA 1
ATOM 1022 C C . CYS A 1 130 ? 2.440 -2.249 4.570 1.00 89.75 130 CYS A C 1
ATOM 1024 O O . CYS A 1 130 ? 3.466 -2.260 5.248 1.00 89.75 130 CYS A O 1
ATOM 1026 N N . ASP A 1 131 ? 2.377 -1.747 3.339 1.00 85.69 131 ASP A N 1
ATOM 1027 C CA . ASP A 1 131 ? 3.486 -1.074 2.667 1.00 85.69 131 ASP A CA 1
ATOM 1028 C C . ASP A 1 131 ? 3.889 0.212 3.407 1.00 85.69 131 ASP A C 1
ATOM 1030 O O . ASP A 1 131 ? 5.054 0.400 3.749 1.00 85.69 131 ASP A O 1
ATOM 1034 N N . GLU A 1 132 ? 2.910 1.026 3.813 1.00 83.31 132 GLU A N 1
ATOM 1035 C CA . GLU A 1 132 ? 3.149 2.220 4.628 1.00 83.31 132 GLU A CA 1
ATOM 1036 C C . GLU A 1 132 ? 3.758 1.874 5.995 1.00 83.31 132 GLU A C 1
ATOM 1038 O O . GLU A 1 132 ? 4.661 2.573 6.454 1.00 83.31 132 GLU A O 1
ATOM 1043 N N . VAL A 1 133 ? 3.334 0.794 6.663 1.00 82.06 133 VAL A N 1
ATOM 1044 C CA . VAL A 1 133 ? 3.983 0.362 7.919 1.00 82.06 133 VAL A CA 1
ATOM 1045 C C . VAL A 1 133 ? 5.442 -0.014 7.696 1.00 82.06 133 VAL A C 1
ATOM 1047 O O . VAL A 1 133 ? 6.281 0.335 8.528 1.00 82.06 133 VAL A O 1
ATOM 1050 N N . ASP A 1 134 ? 5.760 -0.699 6.598 1.00 80.12 134 ASP A N 1
ATOM 1051 C CA . ASP A 1 134 ? 7.149 -1.002 6.269 1.00 80.12 134 ASP A CA 1
ATOM 1052 C C . ASP A 1 134 ? 7.959 0.262 5.974 1.00 80.12 134 ASP A C 1
ATOM 1054 O O . ASP A 1 134 ? 9.061 0.425 6.501 1.00 80.12 134 ASP A O 1
ATOM 1058 N N . GLU A 1 135 ? 7.400 1.201 5.212 1.00 75.56 135 GLU A N 1
ATOM 1059 C CA . GLU A 1 135 ? 8.062 2.475 4.960 1.00 75.56 135 GLU A CA 1
ATOM 1060 C C . GLU A 1 135 ? 8.430 3.192 6.263 1.00 75.56 135 GLU A C 1
ATOM 1062 O O . GLU A 1 135 ? 9.514 3.781 6.359 1.00 75.56 135 GLU A O 1
ATOM 1067 N N . HIS A 1 136 ? 7.572 3.082 7.283 1.00 70.81 136 HIS A N 1
ATOM 1068 C CA . HIS A 1 136 ? 7.857 3.584 8.618 1.00 70.81 136 HIS A CA 1
ATOM 1069 C C . HIS A 1 136 ? 8.887 2.693 9.362 1.00 70.81 136 HIS A C 1
ATOM 1071 O O . HIS A 1 136 ? 9.808 3.183 10.010 1.00 70.81 136 HIS A O 1
ATOM 1077 N N . PHE A 1 137 ? 8.853 1.373 9.239 1.00 67.12 137 PHE A N 1
ATOM 1078 C CA . PHE A 1 137 ? 9.784 0.514 9.979 1.00 67.12 137 PHE A CA 1
ATOM 1079 C C . PHE A 1 137 ? 11.220 0.498 9.419 1.00 67.12 137 PHE A C 1
ATOM 1081 O O . PHE A 1 137 ? 12.186 0.498 10.182 1.00 67.12 137 PHE A O 1
ATOM 1088 N N . ALA A 1 138 ? 11.379 0.451 8.095 1.00 59.31 138 ALA A N 1
ATOM 1089 C CA . ALA A 1 138 ? 12.618 0.008 7.455 1.00 59.31 138 ALA A CA 1
ATOM 1090 C C . ALA A 1 138 ? 13.468 1.126 6.828 1.00 59.31 138 ALA A C 1
ATOM 1092 O O . ALA A 1 138 ? 14.618 0.886 6.448 1.00 59.31 138 ALA A O 1
ATOM 1093 N N . SER A 1 139 ? 12.940 2.344 6.669 1.00 53.94 139 SER A N 1
ATOM 1094 C CA . SER A 1 139 ? 13.523 3.294 5.716 1.00 53.94 139 SER A CA 1
ATOM 1095 C C . SER A 1 139 ? 14.451 4.366 6.320 1.00 53.94 139 SER A C 1
ATOM 1097 O O . SER A 1 139 ? 14.219 5.560 6.159 1.00 53.94 139 SER A O 1
ATOM 1099 N N . GLU A 1 140 ? 15.592 3.987 6.913 1.00 49.06 140 GLU A N 1
ATOM 1100 C CA . GLU A 1 140 ? 16.605 4.942 7.439 1.00 49.06 140 GLU A CA 1
ATOM 1101 C C . GLU A 1 140 ? 16.981 6.100 6.465 1.00 49.06 140 GLU A C 1
ATOM 1103 O O . GLU A 1 140 ? 17.459 7.146 6.901 1.00 49.06 140 GLU A O 1
ATOM 1108 N N . GLY A 1 141 ? 16.721 5.978 5.152 1.00 47.56 141 GLY A N 1
ATOM 1109 C CA . GLY A 1 141 ? 16.891 7.051 4.159 1.00 47.56 141 GLY A CA 1
ATOM 1110 C C . GLY A 1 141 ? 15.619 7.715 3.591 1.00 47.56 141 GLY A C 1
ATOM 1111 O O . GLY A 1 141 ? 15.707 8.858 3.132 1.00 47.56 141 GLY A O 1
ATOM 1112 N N . TRP A 1 142 ? 14.453 7.056 3.578 1.00 44.22 142 TRP A N 1
ATOM 1113 C CA . TRP A 1 142 ? 13.239 7.557 2.890 1.00 44.22 142 TRP A CA 1
ATOM 1114 C C . TRP A 1 142 ? 12.375 8.436 3.798 1.00 44.22 142 TRP A C 1
ATOM 1116 O O . TRP A 1 142 ? 11.861 9.467 3.346 1.00 44.22 142 TRP A O 1
ATOM 1126 N N . TRP A 1 143 ? 12.374 8.128 5.100 1.00 46.72 143 TRP A N 1
ATOM 1127 C CA . TRP A 1 143 ? 11.890 9.007 6.166 1.00 46.72 143 TRP A CA 1
ATOM 1128 C C . TRP A 1 143 ? 12.397 10.438 6.030 1.00 46.72 143 TRP A C 1
ATOM 1130 O O . TRP A 1 143 ? 11.650 11.358 6.304 1.00 46.72 143 TRP A O 1
ATOM 1140 N N . SER A 1 144 ? 13.630 10.660 5.563 1.00 47.25 144 SER A N 1
ATOM 1141 C CA . SER A 1 144 ? 14.189 12.012 5.420 1.00 47.25 144 SER A CA 1
ATOM 1142 C C . SER A 1 144 ? 13.662 12.798 4.2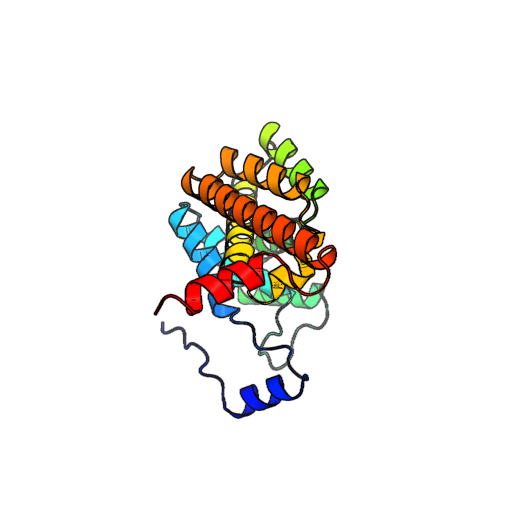09 1.00 47.25 144 SER A C 1
ATOM 1144 O O . SER A 1 144 ? 13.725 14.029 4.212 1.00 47.25 144 SER A O 1
ATOM 1146 N N . LYS A 1 145 ? 13.123 12.122 3.180 1.00 49.59 145 LYS A N 1
ATOM 1147 C CA . LYS A 1 145 ? 12.772 12.747 1.891 1.00 49.59 145 LYS A CA 1
ATOM 1148 C C . LYS A 1 145 ? 11.279 12.986 1.700 1.00 49.59 145 LYS A C 1
ATOM 1150 O O . LYS A 1 145 ? 10.929 14.020 1.140 1.00 49.59 145 LYS A O 1
ATOM 1155 N N . ASN A 1 146 ? 10.421 12.097 2.204 1.00 53.84 146 ASN A N 1
ATOM 1156 C CA . ASN A 1 146 ? 8.984 12.140 1.898 1.00 53.84 146 ASN A CA 1
ATOM 1157 C C . ASN A 1 146 ? 8.077 12.416 3.105 1.00 53.84 146 ASN A C 1
ATOM 1159 O O . ASN A 1 146 ? 6.881 12.628 2.935 1.00 53.84 146 ASN A O 1
ATOM 1163 N N . TRP A 1 147 ? 8.633 12.520 4.314 1.00 55.34 147 TRP A N 1
ATOM 1164 C CA . TRP A 1 147 ? 7.863 12.819 5.526 1.00 55.34 147 TRP A CA 1
ATOM 1165 C C . TRP A 1 147 ? 7.095 14.143 5.472 1.00 55.34 147 TRP A C 1
ATOM 1167 O O . TRP A 1 147 ? 5.986 14.220 5.982 1.00 55.34 147 TRP A O 1
ATOM 1177 N N . LYS A 1 148 ? 7.639 15.175 4.808 1.00 56.84 148 LYS A N 1
ATOM 1178 C CA . LYS A 1 148 ? 6.953 16.471 4.644 1.00 56.84 148 LYS A CA 1
ATOM 1179 C C . LYS A 1 148 ? 5.664 16.359 3.828 1.00 56.84 148 LYS A C 1
ATOM 1181 O O . LYS A 1 148 ? 4.843 17.266 3.878 1.00 56.84 148 LYS A O 1
ATOM 1186 N N . MET A 1 149 ? 5.511 15.279 3.062 1.00 57.59 149 MET A N 1
ATOM 1187 C CA . MET A 1 149 ? 4.307 14.994 2.284 1.00 57.59 149 MET A CA 1
ATOM 1188 C C . MET A 1 149 ? 3.289 14.158 3.081 1.00 57.59 149 MET A C 1
ATOM 1190 O O . MET A 1 149 ? 2.114 14.142 2.734 1.00 57.59 149 MET A O 1
ATOM 1194 N N . ARG A 1 150 ? 3.700 13.527 4.191 1.00 70.19 150 ARG A N 1
ATOM 1195 C CA . ARG A 1 150 ? 2.833 12.750 5.092 1.00 70.19 150 ARG A CA 1
ATOM 1196 C C . ARG A 1 150 ? 2.250 13.647 6.183 1.00 70.19 150 ARG A C 1
ATOM 1198 O O . ARG A 1 150 ? 2.680 13.599 7.335 1.00 70.19 150 ARG A O 1
ATOM 1205 N N . SER A 1 151 ? 1.303 14.497 5.794 1.00 74.12 151 SER A N 1
ATOM 1206 C CA . SER A 1 151 ? 0.620 15.414 6.713 1.00 74.12 151 SER A CA 1
ATOM 1207 C C . SER A 1 151 ? -0.169 14.674 7.807 1.00 74.12 151 SER A C 1
ATOM 1209 O O . SER A 1 151 ? -0.405 13.467 7.714 1.00 74.12 151 SER A O 1
ATOM 1211 N N . LEU A 1 152 ? -0.604 15.391 8.849 1.00 80.88 152 LEU A N 1
ATOM 1212 C CA . LEU A 1 152 ? -1.471 14.807 9.881 1.00 80.88 152 LEU A CA 1
ATOM 1213 C C . LEU A 1 152 ? -2.770 14.269 9.269 1.00 80.88 152 LEU A C 1
ATOM 1215 O O . LEU A 1 152 ? -3.198 13.175 9.611 1.00 80.88 152 LEU A O 1
ATOM 1219 N N . GLU A 1 153 ? -3.337 14.970 8.285 1.00 82.50 153 GLU A N 1
ATOM 1220 C CA . GLU A 1 153 ? -4.535 14.515 7.576 1.00 82.50 153 GLU A CA 1
ATOM 1221 C C . GLU A 1 153 ? -4.293 13.207 6.811 1.00 82.50 153 GLU A C 1
ATOM 1223 O O . GLU A 1 153 ? -5.169 12.343 6.766 1.00 82.50 153 GLU A O 1
ATOM 1228 N N . PHE A 1 154 ? -3.101 13.038 6.225 1.00 84.00 154 PHE A N 1
ATOM 1229 C CA . PHE A 1 154 ? -2.710 11.788 5.574 1.00 84.00 154 PHE A CA 1
ATOM 1230 C C . PHE A 1 154 ? -2.671 10.630 6.583 1.00 84.00 154 PHE A C 1
ATOM 1232 O O . PHE A 1 154 ? -3.273 9.584 6.330 1.00 84.00 154 PHE A O 1
ATOM 1239 N N . GLN A 1 155 ? -2.016 10.838 7.731 1.00 86.00 155 GLN A N 1
ATOM 1240 C CA . GLN A 1 155 ? -1.895 9.847 8.809 1.00 86.00 155 GLN A CA 1
ATOM 1241 C C . GLN A 1 155 ? -3.265 9.480 9.404 1.00 86.00 155 GLN A C 1
ATOM 1243 O O . GLN A 1 155 ? -3.588 8.298 9.531 1.00 86.00 155 GLN A O 1
ATOM 1248 N N . ASP A 1 156 ? -4.107 10.474 9.693 1.00 87.88 156 ASP A N 1
ATOM 1249 C CA . ASP A 1 156 ? -5.450 10.275 10.246 1.00 87.88 156 ASP A CA 1
ATOM 1250 C C . ASP A 1 156 ? -6.353 9.488 9.290 1.00 87.88 156 ASP A C 1
ATOM 1252 O O . ASP A 1 156 ? -7.131 8.630 9.716 1.00 87.88 156 ASP A O 1
ATOM 1256 N N . ALA A 1 157 ? -6.257 9.754 7.984 1.00 87.81 157 ALA A N 1
ATOM 1257 C CA . ALA A 1 157 ? -7.009 9.009 6.983 1.00 87.81 157 ALA A CA 1
ATOM 1258 C C . ALA A 1 157 ? -6.535 7.548 6.889 1.00 87.81 157 ALA A C 1
ATOM 1260 O O . ALA A 1 157 ? -7.371 6.644 6.824 1.00 87.81 157 ALA A O 1
ATOM 1261 N N . LEU A 1 158 ? -5.221 7.294 6.954 1.00 88.44 158 LEU A N 1
ATOM 1262 C CA . LEU A 1 158 ? -4.678 5.933 6.993 1.00 88.44 158 LEU A CA 1
ATOM 1263 C C . LEU A 1 158 ? -5.109 5.164 8.250 1.00 88.44 158 LEU A C 1
ATOM 1265 O O . LEU A 1 158 ? -5.493 4.001 8.139 1.00 88.44 158 LEU A O 1
ATOM 1269 N N . LEU A 1 159 ? -5.117 5.797 9.428 1.00 90.69 159 LEU A N 1
ATOM 1270 C CA . LEU A 1 159 ? -5.618 5.174 10.663 1.00 90.69 159 LEU A CA 1
ATOM 1271 C C . LEU A 1 159 ? -7.107 4.829 10.569 1.00 90.69 159 LEU A C 1
ATOM 1273 O O . LEU A 1 159 ? -7.537 3.749 10.986 1.00 90.69 159 LEU A O 1
ATOM 1277 N N . GLN A 1 160 ? -7.910 5.717 9.982 1.00 92.12 160 GLN A N 1
ATOM 1278 C CA . GLN A 1 160 ? -9.333 5.455 9.766 1.00 92.12 160 GLN A CA 1
ATOM 1279 C C . GLN A 1 160 ? -9.572 4.318 8.767 1.00 92.12 160 GLN A C 1
ATOM 1281 O O . GLN A 1 160 ? -10.486 3.520 8.968 1.00 92.12 160 GLN A O 1
ATOM 1286 N N . LEU A 1 161 ? -8.751 4.210 7.721 1.00 91.50 161 LEU A N 1
ATOM 1287 C CA . LEU A 1 161 ? -8.782 3.073 6.801 1.00 91.50 161 LEU A CA 1
ATOM 1288 C C . LEU A 1 161 ? -8.374 1.776 7.514 1.00 91.50 161 LEU A C 1
ATOM 1290 O O . LEU A 1 161 ? -9.093 0.781 7.438 1.00 91.50 161 LEU A O 1
ATOM 1294 N N . ALA A 1 162 ? -7.272 1.797 8.267 1.00 92.44 162 ALA A N 1
ATOM 1295 C CA . ALA A 1 162 ? -6.776 0.638 9.002 1.00 92.44 162 ALA A CA 1
ATOM 1296 C C . ALA A 1 162 ? -7.776 0.128 10.042 1.00 92.44 162 ALA A C 1
ATOM 1298 O O . ALA A 1 162 ? -7.997 -1.075 10.134 1.00 92.44 162 ALA A O 1
ATOM 1299 N N . SER A 1 163 ? -8.434 1.021 10.782 1.00 92.12 163 SER A N 1
ATOM 1300 C CA . SER A 1 163 ? -9.443 0.635 11.780 1.00 92.12 163 SER A CA 1
ATOM 1301 C C . SER A 1 163 ? -10.703 -0.000 11.179 1.00 92.12 163 SER A C 1
ATOM 1303 O O . SER A 1 163 ? -11.385 -0.753 11.870 1.00 92.12 163 SER A O 1
ATOM 1305 N N . GLN A 1 164 ? -11.010 0.266 9.905 1.00 90.69 164 GLN A N 1
ATOM 1306 C CA . GLN A 1 164 ? -12.155 -0.333 9.209 1.00 90.69 164 GLN A CA 1
ATOM 1307 C C . GLN A 1 164 ? -11.825 -1.660 8.526 1.00 90.69 164 GLN A C 1
ATOM 1309 O O . GLN A 1 164 ? -12.706 -2.501 8.364 1.00 90.69 164 GLN A O 1
ATOM 1314 N N . LEU A 1 165 ? -10.583 -1.821 8.074 1.00 90.00 165 LEU A N 1
ATOM 1315 C CA . LEU A 1 165 ? -10.214 -2.859 7.116 1.00 90.00 165 LEU A CA 1
ATOM 1316 C C . LEU A 1 165 ? -9.233 -3.890 7.675 1.00 90.00 165 LEU A C 1
ATOM 1318 O O . LEU A 1 165 ? -9.252 -5.049 7.261 1.00 90.00 165 LEU A O 1
ATOM 1322 N N . ALA A 1 166 ? -8.350 -3.471 8.575 1.00 91.50 166 ALA A N 1
ATOM 1323 C CA . ALA A 1 166 ? -7.249 -4.287 9.046 1.00 91.50 166 ALA A CA 1
ATOM 1324 C C . ALA A 1 166 ? -7.522 -4.870 10.438 1.00 91.50 166 ALA A C 1
ATOM 1326 O O . ALA A 1 166 ? -8.352 -4.358 11.195 1.00 91.50 166 ALA A O 1
ATOM 1327 N N . PRO A 1 167 ? -6.793 -5.926 10.835 1.00 91.69 167 PRO A N 1
ATOM 1328 C CA . PRO A 1 167 ? -6.819 -6.376 12.216 1.00 91.69 167 PRO A CA 1
ATOM 1329 C C . PRO A 1 167 ? -6.359 -5.267 13.179 1.00 91.69 167 PRO A C 1
ATOM 1331 O O . PRO A 1 167 ? -5.462 -4.494 12.829 1.00 91.69 167 PRO A O 1
ATOM 1334 N N . PRO A 1 168 ? -6.868 -5.234 14.427 1.00 93.12 168 PRO A N 1
ATOM 1335 C CA . PRO A 1 168 ? -6.584 -4.150 15.374 1.00 93.12 168 PRO A CA 1
ATOM 1336 C C . PRO A 1 168 ? -5.093 -3.884 15.622 1.00 93.12 168 PRO A C 1
ATOM 1338 O O . PRO A 1 168 ? -4.693 -2.746 15.856 1.00 93.12 168 PRO A O 1
ATOM 1341 N N . TRP A 1 169 ? -4.252 -4.922 15.542 1.00 93.38 169 TRP A N 1
ATOM 1342 C CA . TRP A 1 169 ? -2.810 -4.777 15.735 1.00 93.38 169 TRP A CA 1
ATOM 1343 C C . TRP A 1 169 ? -2.156 -3.891 14.666 1.00 93.38 169 TRP A C 1
ATOM 1345 O O . TRP A 1 169 ? -1.183 -3.207 14.980 1.00 93.38 169 TRP A O 1
ATOM 1355 N N . LEU A 1 170 ? -2.669 -3.889 13.427 1.00 91.31 170 LEU A N 1
ATOM 1356 C CA . LEU A 1 170 ? -2.087 -3.102 12.340 1.00 91.31 170 LEU A CA 1
ATOM 1357 C C . LEU A 1 170 ? -2.365 -1.616 12.563 1.00 91.31 170 LEU A C 1
ATOM 1359 O O . LEU A 1 170 ? -1.432 -0.819 12.551 1.00 91.31 170 LEU A O 1
ATOM 1363 N N . ALA A 1 171 ? -3.616 -1.267 12.875 1.00 91.56 171 ALA A N 1
ATOM 1364 C CA . ALA A 1 171 ? -3.998 0.101 13.223 1.00 91.56 171 ALA A CA 1
ATOM 1365 C C . ALA A 1 171 ? -3.195 0.626 14.427 1.00 91.56 171 ALA A C 1
ATOM 1367 O O . ALA A 1 171 ? -2.634 1.715 14.354 1.00 91.56 171 ALA A O 1
ATOM 1368 N N . GLY A 1 172 ? -3.048 -0.177 15.490 1.00 89.50 172 GLY A N 1
ATOM 1369 C CA . GLY A 1 172 ? -2.232 0.204 16.650 1.00 89.50 172 GLY A CA 1
ATOM 1370 C C . GLY A 1 172 ? -0.738 0.346 16.329 1.00 89.50 172 GLY A C 1
ATOM 1371 O O . GLY A 1 172 ? -0.058 1.202 16.890 1.00 89.50 172 GLY A O 1
ATOM 1372 N N . THR A 1 173 ? -0.216 -0.452 15.392 1.00 88.94 173 THR A N 1
ATOM 1373 C CA . THR A 1 173 ? 1.173 -0.327 14.917 1.00 88.94 173 THR A CA 1
ATOM 1374 C C . THR A 1 173 ? 1.371 0.974 14.139 1.00 88.94 173 THR A C 1
ATOM 1376 O O . THR A 1 173 ? 2.352 1.677 14.373 1.00 88.94 173 THR A O 1
ATOM 1379 N N . MET A 1 174 ? 0.433 1.324 13.255 1.00 89.06 174 MET A N 1
ATOM 1380 C CA . MET A 1 174 ? 0.450 2.599 12.531 1.00 89.06 174 MET A CA 1
ATOM 1381 C C . MET A 1 174 ? 0.365 3.784 13.493 1.00 89.06 174 MET A C 1
ATOM 1383 O O . MET A 1 174 ? 1.170 4.703 13.393 1.00 89.06 174 MET A O 1
ATOM 1387 N N . GLU A 1 175 ? -0.545 3.735 14.468 1.00 89.25 175 GLU A N 1
ATOM 1388 C CA . GLU A 1 175 ? -0.712 4.791 15.472 1.00 89.25 175 GLU A CA 1
ATOM 1389 C C . GLU A 1 175 ? 0.576 5.008 16.274 1.00 89.25 175 GLU A C 1
ATOM 1391 O O . GLU A 1 175 ? 1.033 6.142 16.427 1.00 89.25 175 GLU A O 1
ATOM 1396 N N . PHE A 1 176 ? 1.210 3.920 16.723 1.00 87.25 176 PHE A N 1
ATOM 1397 C CA . PHE A 1 176 ? 2.498 3.980 17.407 1.00 87.25 176 PHE A CA 1
ATOM 1398 C C . PHE A 1 176 ? 3.569 4.661 16.545 1.00 87.25 176 PHE A C 1
ATOM 1400 O O . PHE A 1 176 ? 4.233 5.593 17.009 1.00 87.25 176 PHE A O 1
ATOM 1407 N N . TRP A 1 177 ? 3.727 4.234 15.288 1.00 83.25 177 TRP A N 1
ATOM 1408 C CA . TRP A 1 177 ? 4.745 4.795 14.400 1.00 83.25 177 TRP A CA 1
ATOM 1409 C C . TRP A 1 177 ? 4.467 6.249 14.042 1.00 83.25 177 TRP A C 1
ATOM 1411 O O . TRP A 1 177 ? 5.399 7.051 14.063 1.00 83.25 177 TRP A O 1
ATOM 1421 N N . PHE A 1 178 ? 3.216 6.635 13.806 1.00 83.81 178 PHE A N 1
ATOM 1422 C CA . PHE A 1 178 ? 2.833 8.036 13.618 1.00 83.81 178 PHE A CA 1
ATOM 1423 C C . PHE A 1 178 ? 3.111 8.873 14.875 1.00 83.81 178 PHE A C 1
ATOM 1425 O O . PHE A 1 178 ? 3.647 9.978 14.783 1.00 83.81 178 PHE A O 1
ATOM 1432 N N . GLY A 1 179 ? 2.866 8.331 16.071 1.00 82.56 179 GLY A N 1
ATOM 1433 C CA . GLY A 1 179 ? 3.226 8.969 17.338 1.00 82.56 179 GLY A CA 1
ATOM 1434 C C . GLY A 1 179 ? 4.734 9.203 17.487 1.00 82.56 179 GLY A C 1
ATOM 1435 O O . GLY A 1 179 ? 5.158 10.310 17.840 1.00 82.56 179 GLY A O 1
ATOM 1436 N N . VAL A 1 180 ? 5.554 8.192 17.174 1.00 79.62 180 VAL A N 1
ATOM 1437 C CA . VAL A 1 180 ? 7.026 8.301 17.168 1.00 79.62 180 VAL A CA 1
ATOM 1438 C C . VAL A 1 180 ? 7.477 9.3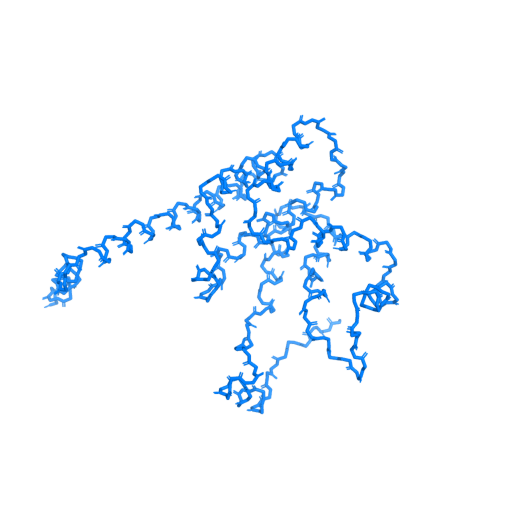46 16.148 1.00 79.62 180 VAL A C 1
ATOM 1440 O O . VAL A 1 180 ? 8.229 10.253 16.501 1.00 79.62 180 VAL A O 1
ATOM 1443 N N . THR A 1 181 ? 6.952 9.270 14.923 1.00 75.12 181 THR 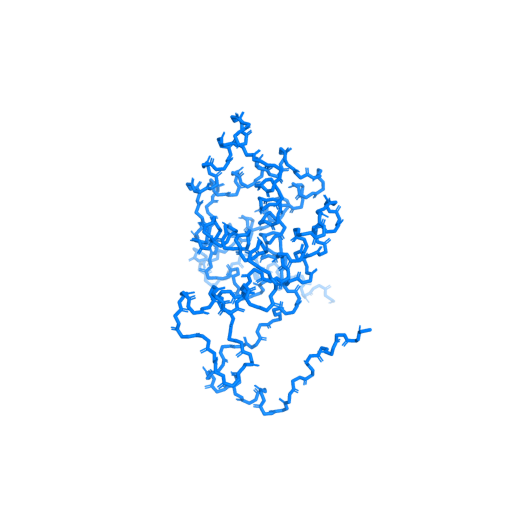A N 1
ATOM 1444 C CA . THR A 1 181 ? 7.193 10.214 13.819 1.00 75.12 181 THR A CA 1
ATOM 1445 C C . THR A 1 181 ? 6.985 11.653 14.275 1.00 75.12 181 THR A C 1
ATOM 1447 O O . THR A 1 181 ? 7.911 12.465 14.275 1.00 75.12 181 THR A O 1
ATOM 1450 N N . ASN A 1 182 ? 5.779 11.951 14.757 1.00 76.50 182 ASN A N 1
ATOM 1451 C CA . ASN A 1 182 ? 5.384 13.289 15.177 1.00 76.50 182 ASN A CA 1
ATOM 1452 C C . ASN A 1 182 ? 6.203 13.781 16.384 1.00 76.50 182 ASN A C 1
ATOM 1454 O O . ASN A 1 182 ? 6.489 14.975 16.497 1.00 76.50 182 ASN A O 1
ATOM 1458 N N . SER A 1 183 ? 6.617 12.876 17.276 1.00 75.44 183 SER A N 1
ATOM 1459 C CA . SER A 1 183 ? 7.454 13.208 18.437 1.00 75.44 183 SER A CA 1
ATOM 1460 C C . SER A 1 183 ? 8.896 13.539 18.048 1.00 75.44 183 SER A C 1
ATOM 1462 O O . SER A 1 183 ? 9.444 14.525 18.541 1.00 75.44 183 SER A O 1
ATOM 1464 N N . MET A 1 184 ? 9.504 12.773 17.136 1.00 68.19 184 MET A N 1
ATOM 1465 C CA . MET A 1 184 ? 10.847 13.069 16.622 1.00 68.19 184 MET A CA 1
ATOM 1466 C C . MET A 1 184 ? 10.894 14.429 15.914 1.00 68.19 184 MET A C 1
ATOM 1468 O O . MET A 1 184 ? 11.861 15.170 16.083 1.00 68.19 184 MET A O 1
ATOM 1472 N N . PHE A 1 185 ? 9.835 14.807 15.191 1.00 66.62 185 PHE A N 1
ATOM 1473 C CA . PHE A 1 185 ? 9.759 16.119 14.540 1.00 66.62 185 PHE A CA 1
ATOM 1474 C C . PHE A 1 185 ? 9.654 17.278 15.516 1.00 66.62 185 PHE A C 1
ATOM 1476 O O . PHE A 1 185 ? 10.405 18.243 15.386 1.00 66.62 185 PHE A O 1
ATOM 1483 N N . LYS A 1 186 ? 8.802 17.166 16.542 1.00 66.19 186 LYS A N 1
ATOM 1484 C CA . LYS A 1 186 ? 8.737 18.182 17.602 1.00 66.19 186 LYS A CA 1
ATOM 1485 C C . LYS A 1 186 ? 10.111 18.409 18.239 1.00 66.19 186 LYS A C 1
ATOM 1487 O O . LYS A 1 186 ? 10.452 19.544 18.545 1.00 66.19 186 LYS A O 1
ATOM 1492 N N . LEU A 1 187 ? 10.922 17.360 18.392 1.00 59.09 187 LEU A N 1
ATOM 1493 C CA . LEU A 1 187 ? 12.295 17.473 18.893 1.00 59.09 187 LEU A CA 1
ATOM 1494 C C . LEU A 1 187 ? 13.261 18.119 17.878 1.00 59.09 187 LEU A C 1
ATOM 1496 O O . LEU A 1 187 ? 14.129 18.888 18.287 1.00 59.09 187 LEU A O 1
ATOM 1500 N N . GLY A 1 188 ? 13.111 17.846 16.579 1.00 54.78 188 GLY A N 1
ATOM 1501 C CA . GLY A 1 188 ? 13.927 18.435 15.508 1.00 54.78 188 GLY A CA 1
ATOM 1502 C C . GLY A 1 188 ? 13.661 19.928 15.267 1.00 54.78 188 GLY A C 1
ATOM 1503 O O . GLY A 1 188 ? 14.606 20.707 15.141 1.00 54.78 188 GLY A O 1
ATOM 1504 N N . ASP A 1 189 ? 12.399 20.361 15.294 1.00 55.22 189 ASP A N 1
ATOM 1505 C CA . ASP A 1 189 ? 12.036 21.785 15.191 1.00 55.22 189 ASP A CA 1
ATOM 1506 C C . ASP A 1 189 ? 12.526 22.582 16.409 1.00 55.22 189 ASP A C 1
ATOM 1508 O O . ASP A 1 189 ? 12.994 23.717 16.282 1.00 55.22 189 ASP A O 1
ATOM 1512 N N . LEU A 1 190 ? 12.526 21.961 17.595 1.00 46.88 190 LEU A N 1
ATOM 1513 C CA . LEU A 1 190 ? 13.149 22.534 18.790 1.00 46.88 190 LEU A CA 1
ATOM 1514 C C . LEU A 1 190 ? 14.676 22.659 18.650 1.00 46.88 190 LEU A C 1
ATOM 1516 O O . LEU A 1 190 ? 15.253 23.585 19.213 1.00 46.88 190 LEU A O 1
ATOM 1520 N N . GLN A 1 191 ? 15.340 21.778 17.893 1.00 43.47 191 GLN A N 1
ATOM 1521 C CA . GLN A 1 191 ? 16.782 21.870 17.629 1.00 43.47 191 GLN A CA 1
ATOM 1522 C C . GLN A 1 191 ? 17.139 22.941 16.590 1.00 43.47 191 GLN A C 1
ATOM 1524 O O . GLN A 1 191 ? 18.172 23.586 16.738 1.00 43.47 191 GLN A O 1
ATOM 1529 N N . HIS A 1 192 ? 16.296 23.193 15.583 1.00 44.22 192 HIS A N 1
ATOM 1530 C CA . HIS A 1 192 ? 16.529 24.266 14.604 1.00 44.22 192 HIS A CA 1
ATOM 1531 C C . HIS A 1 192 ? 16.267 25.677 15.155 1.00 44.22 192 HIS A C 1
ATOM 1533 O O . HIS A 1 192 ? 16.794 26.652 14.617 1.00 44.22 192 HIS A O 1
ATOM 1539 N N . HIS A 1 193 ? 15.521 25.789 16.257 1.00 38.22 193 HIS A N 1
ATOM 1540 C CA . HIS A 1 193 ? 15.346 27.033 17.012 1.00 38.22 193 HIS A CA 1
ATOM 1541 C C . HIS A 1 193 ? 16.215 27.128 18.276 1.00 38.22 193 HIS A C 1
ATOM 1543 O O . HIS A 1 193 ? 16.238 28.176 18.925 1.00 38.22 193 HIS A O 1
ATOM 1549 N N . ALA A 1 194 ? 16.970 26.081 18.617 1.00 36.00 194 ALA A N 1
ATOM 1550 C CA . ALA A 1 194 ? 17.945 26.123 19.695 1.00 36.00 194 ALA A CA 1
ATOM 1551 C C . ALA A 1 194 ? 19.316 26.546 19.150 1.00 36.00 194 ALA A C 1
ATOM 1553 O O . ALA A 1 194 ? 19.967 25.822 18.399 1.00 36.00 194 ALA A O 1
ATOM 1554 N N . HIS A 1 195 ? 19.783 27.719 19.581 1.00 36.19 195 HIS A N 1
ATOM 1555 C CA . HIS A 1 195 ? 21.201 28.083 19.543 1.00 36.19 195 HIS A CA 1
ATOM 1556 C C . HIS A 1 195 ? 22.092 26.929 20.065 1.00 36.19 195 HIS A C 1
ATOM 1558 O O . HIS A 1 195 ? 21.625 26.112 20.866 1.00 36.19 195 HIS A O 1
ATOM 1564 N N . PRO A 1 196 ? 23.366 26.845 19.629 1.00 40.72 196 PRO A N 1
ATOM 1565 C CA . PRO A 1 196 ? 24.223 25.673 19.794 1.00 40.72 196 PRO A CA 1
ATOM 1566 C C . PRO A 1 196 ? 24.670 25.509 21.249 1.00 40.72 196 PRO A C 1
ATOM 1568 O O . PRO A 1 196 ? 25.750 25.929 21.628 1.00 40.72 196 PRO A O 1
ATOM 1571 N N . GLU A 1 197 ? 23.782 24.942 22.054 1.00 48.75 197 GLU A N 1
ATOM 1572 C CA . GLU A 1 197 ? 23.983 24.222 23.311 1.00 48.75 197 GLU A CA 1
ATOM 1573 C C . GLU A 1 197 ? 22.579 23.906 23.847 1.00 48.75 197 GLU A C 1
ATOM 1575 O O . GLU A 1 197 ? 22.132 24.432 24.869 1.00 48.75 197 GLU A O 1
ATOM 1580 N N . SER A 1 198 ? 21.821 23.090 23.107 1.00 50.19 198 SER A N 1
ATOM 1581 C CA . SER A 1 198 ? 20.500 22.684 23.579 1.00 50.19 198 SER A CA 1
ATOM 1582 C C . SER A 1 198 ? 20.647 21.913 24.896 1.00 50.19 198 SER A C 1
ATOM 1584 O O . SER A 1 198 ? 21.587 21.132 25.084 1.00 50.19 198 SER A O 1
ATOM 1586 N N . GLU A 1 199 ? 19.713 22.135 25.821 1.00 53.97 199 GLU A N 1
ATOM 1587 C CA . GLU A 1 199 ? 19.623 21.460 27.127 1.00 53.97 199 GLU A CA 1
ATOM 1588 C C . GLU A 1 199 ? 19.754 19.929 27.010 1.00 53.97 199 GLU A C 1
ATOM 1590 O O . GLU A 1 199 ? 20.255 19.272 27.917 1.00 53.97 199 GLU A O 1
ATOM 1595 N N . VAL A 1 200 ? 19.404 19.363 25.850 1.00 48.19 200 VAL A N 1
ATOM 1596 C CA . VAL A 1 200 ? 19.575 17.943 25.517 1.00 48.19 200 VAL A CA 1
ATOM 1597 C C . VAL A 1 200 ? 21.055 17.538 25.461 1.00 48.19 200 VAL A C 1
ATOM 1599 O O . VAL A 1 200 ? 21.422 16.538 26.072 1.00 48.19 200 VAL A O 1
ATOM 1602 N N . SER A 1 201 ? 21.932 18.323 24.822 1.00 46.19 201 SER A N 1
ATOM 1603 C CA . SER A 1 201 ? 23.386 18.070 24.839 1.00 46.19 201 SER A CA 1
ATOM 1604 C C . SER A 1 201 ? 23.969 18.186 26.247 1.00 46.19 201 SER A C 1
ATOM 1606 O O . SER A 1 201 ? 24.844 17.405 26.623 1.00 46.19 201 SER A O 1
ATOM 1608 N N . LYS A 1 202 ? 23.458 19.117 27.064 1.00 54.59 202 LYS A N 1
ATOM 1609 C CA . LYS A 1 202 ? 23.860 19.250 28.474 1.00 54.59 202 LYS A CA 1
ATOM 1610 C C . LYS A 1 202 ? 23.403 18.050 29.300 1.00 54.59 202 LYS A C 1
ATOM 1612 O O . LYS A 1 202 ? 24.170 17.550 30.119 1.00 54.59 202 LYS A O 1
ATOM 1617 N N . MET A 1 203 ? 22.198 17.545 29.050 1.00 57.44 203 MET A N 1
ATOM 1618 C CA . MET A 1 203 ? 21.645 16.388 29.748 1.00 57.44 203 MET A CA 1
ATOM 1619 C C . MET A 1 203 ? 22.382 15.092 29.379 1.00 57.44 203 MET A C 1
ATOM 1621 O O . MET A 1 203 ? 22.765 14.340 30.273 1.00 57.44 203 MET A O 1
ATOM 1625 N N . VAL A 1 204 ? 22.672 14.871 28.092 1.00 51.38 204 VAL A N 1
ATOM 1626 C CA . VAL A 1 204 ? 23.449 13.712 27.616 1.00 51.38 204 VAL A CA 1
ATOM 1627 C C . VAL A 1 204 ? 24.875 13.740 28.175 1.00 51.38 204 VAL A C 1
ATOM 1629 O O . VAL A 1 204 ? 25.334 12.736 28.721 1.00 51.38 204 VAL A O 1
ATOM 1632 N N . ASN A 1 205 ? 25.554 14.892 28.145 1.00 57.84 205 ASN A N 1
ATOM 1633 C CA . ASN A 1 205 ? 26.890 15.027 28.735 1.00 57.84 205 ASN A CA 1
ATOM 1634 C C . ASN A 1 205 ? 26.882 14.805 30.254 1.00 57.84 205 ASN A C 1
ATOM 1636 O O . ASN A 1 205 ? 27.775 14.145 30.782 1.00 57.84 205 ASN A O 1
ATOM 1640 N N . LYS A 1 206 ? 25.849 15.279 30.960 1.00 61.25 206 LYS A N 1
ATOM 1641 C CA . LYS A 1 206 ? 25.695 15.056 32.403 1.00 61.25 206 LYS A CA 1
ATOM 1642 C C . LYS A 1 206 ? 25.464 13.580 32.743 1.00 61.25 206 LYS A C 1
ATOM 1644 O O . LYS A 1 206 ? 25.997 13.107 33.740 1.00 61.25 206 LYS A O 1
ATOM 1649 N N . MET A 1 207 ? 24.732 12.836 31.911 1.00 51.62 207 MET A N 1
ATOM 1650 C CA . MET A 1 207 ? 24.556 11.388 32.090 1.00 51.62 207 MET A CA 1
ATOM 1651 C C . MET A 1 207 ? 25.840 10.600 31.797 1.00 51.62 207 MET A C 1
ATOM 1653 O O . MET A 1 207 ? 26.106 9.612 32.474 1.00 51.62 207 MET A O 1
ATOM 1657 N N . MET A 1 208 ? 26.669 11.043 30.844 1.00 56.25 208 MET A N 1
ATOM 1658 C CA . MET A 1 208 ? 27.957 10.393 30.558 1.00 56.25 208 MET A CA 1
ATOM 1659 C C . MET A 1 208 ? 29.045 10.678 31.606 1.00 56.25 208 MET A C 1
ATOM 1661 O O . MET A 1 208 ? 29.996 9.906 31.710 1.00 56.25 208 MET A O 1
ATOM 1665 N N . GLN A 1 209 ? 28.908 11.751 32.390 1.00 63.91 209 GLN A N 1
ATOM 1666 C CA . GLN A 1 209 ? 29.843 12.124 33.461 1.00 63.91 209 GLN A CA 1
ATOM 1667 C C . GLN A 1 209 ? 29.552 11.453 34.815 1.00 63.91 209 GLN A C 1
ATOM 1669 O O . GLN A 1 209 ? 30.341 11.606 35.740 1.00 63.91 209 GLN A O 1
ATOM 1674 N N . LEU A 1 210 ? 28.455 10.699 34.947 1.00 50.16 210 LEU A N 1
ATOM 1675 C CA . LEU A 1 210 ? 28.093 9.974 36.175 1.00 50.16 210 LEU A CA 1
ATOM 1676 C C . LEU A 1 210 ? 28.653 8.535 36.220 1.00 50.16 210 LEU A C 1
ATOM 1678 O O . LEU A 1 210 ? 27.979 7.626 36.702 1.00 50.16 210 LEU A O 1
ATOM 1682 N N . LYS A 1 211 ? 29.875 8.321 35.718 1.00 43.53 211 LYS A N 1
ATOM 1683 C CA . LYS A 1 211 ? 30.637 7.083 35.953 1.00 43.53 211 LYS A CA 1
ATOM 1684 C C . LYS A 1 211 ? 31.577 7.235 37.138 1.00 43.53 211 LYS A C 1
ATOM 1686 O O . LYS A 1 211 ? 32.249 8.285 37.205 1.00 43.53 211 LYS A O 1
#

Foldseek 3Di:
DDDPDDPDDPVVVVCCVVVVDVPPAVVVVLLVQLLVQCVVQVFDPLLNVLSNCLCLQPDDDPDPDTDPDSVSSLVVCCVVPNNVSSVLSVVLCVLPVVDQDLVSLVVVLVCVVVVVDDPSRLSSLSSVLSSVLSCLVRCPPVLVPCVVSCDPSSLVSSLSSCVSRTDPVSSVSSVVSVVVSVVVVVVVVVVVPDDPPPVVNVVVVVVVPPD

Secondary structure (DSSP, 8-state):
---------HHHHHHHHTTSS-----HHHHHHHHHHHHHHTT--HHHHHHHHHGGGGTS---SSS---SHHHHHHHHHHHS-HHHHHHHHHHHHHHTT-S-HHHHHHHHHHHHHT---HHHHHHHHHHHHHHHHHHHH-TTTHHHHGGGS-HHHHHHHHHHHHHHS-HHHHHHHHHHHHHHHHHHHHHHHHHSS-SS-HHHHHHHHHHT--

pLDDT: mean 72.28, std 19.42, range [21.11, 93.38]

Sequence (211 aa):
MYLSFGVFSPAETKLSQQGAIRQPWNMGSHFLLACGCLLRANGTAIAIALALMHTAYYMPWRTPSPPTTLCAQRRWIADNLTPDFEEVLWRFEVMFAHGPDPRANATWLEGMKQGVFSDVDKQLILMALCDEVDEHFASEGWWSKNWKMRSLEFQDALLQLASQLAPPWLAGTMEFWFGVTNSMFKLGDLQHHAHPESEVSKMVNKMMQLK

Organism: NCBI:txid41462

Radius of gyration: 20.52 Å; chains: 1; bounding box: 53×52×60 Å